Protein AF-A0A314ZVS0-F1 (afdb_monomer_lite)

Secondary structure (DSSP, 8-state):
-EEEEEEEEE----EE--S-GGGG--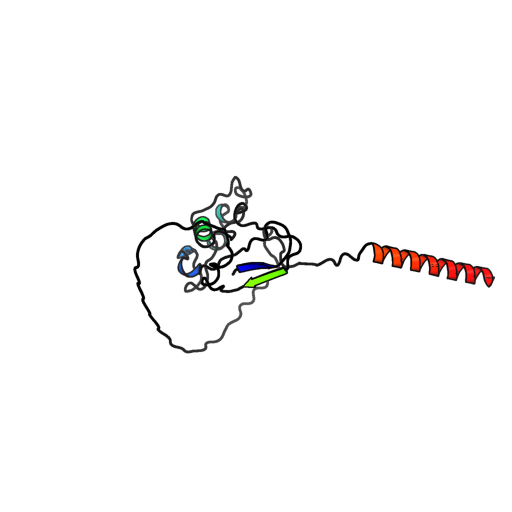GGGEETTTTEE--HHHHH--HHHHT-GGG-STTTSPPPHHHHHHHHH-TTS--STT--TTT---EEEEEEEEESS--TTSTTSS------------------------------------------TTS--TT---------HHHHHHHHHHHHHHHHHHHHHHHHT-

Organism: NCBI:txid2094558

Radius of gyration: 28.12 Å; chains: 1; bounding box: 66×48×87 Å

pLDDT: mean 72.19, std 26.71, range [24.94, 98.44]

Sequence (194 aa):
MMVEPSGGSGSCLSTGCATDLNQRCPAELRVGDGAACKSACEAFGSPEYCCNGAFSTPDTCKPSVYSEMFKAACPRSYSYAYDDASSTFTCTGADYTITFCPSTTSQKSASTSPTTSNGSGQTTTITNNGSGGGSGTTGELPAVVGNSNSPPPWFPNFFTGDSTKTLSSSALYTSLVASSATLFLFLSLSLLHS

InterPro domains:
  IPR001938 Thaumatin family [PF00314] (1-102)
  IPR001938 Thaumatin family [PS51367] (1-102)
  IPR001938 Thaumatin family [PTHR31048] (1-102)
  IPR001938 Thaumatin family [SM00205] (1-102)
  IPR037176 Osmotin/thaumatin-like superfamily [G3DSA:2.60.110.10] (1-102)
  IPR037176 Osmotin/thaumatin-like superfamily [SSF49870] (1-103)

Foldseek 3Di:
DKKAWDDFDDQRDIADALFDCLVVADPQQADDPSPDGHQPCVRPVDCLQQCDDQSVDPVRNDDDPQLVSVCVRGVQDGSGLPPDPRPDGDGGPTDMDDDDNDDPPPPPPDDPDDDDDDDDDDDDDDDDDDDDDDDDDDDDDDDDDDDDPDDPPSDDPPVPPPPPPPPPPVVVVVVVVVVVVVVVVVVVVVVVVD

Structure (mmCIF, N/CA/C/O backbone):
data_AF-A0A314ZVS0-F1
#
_entry.id   AF-A0A314ZVS0-F1
#
loop_
_atom_site.group_PDB
_atom_site.id
_atom_site.type_symbol
_atom_site.label_atom_id
_atom_site.label_alt_id
_atom_site.label_comp_id
_atom_site.label_asym_id
_atom_site.label_entity_id
_atom_site.label_seq_id
_atom_site.pdbx_PDB_ins_code
_atom_site.Cartn_x
_atom_site.Cartn_y
_atom_site.Cartn_z
_atom_site.occupancy
_atom_site.B_iso_or_equiv
_atom_site.auth_seq_id
_atom_site.auth_comp_id
_atom_site.auth_asym_id
_atom_site.auth_atom_id
_atom_site.pdbx_PDB_model_num
ATOM 1 N N . MET A 1 1 ? -8.060 -9.258 3.135 1.00 93.94 1 MET A N 1
ATOM 2 C CA . MET A 1 1 ? -8.235 -9.316 4.607 1.00 93.94 1 MET A CA 1
ATOM 3 C C . MET A 1 1 ? -8.823 -8.004 5.093 1.00 93.94 1 MET A C 1
ATOM 5 O O . MET A 1 1 ? -8.593 -7.000 4.433 1.00 93.94 1 MET A O 1
ATOM 9 N N . MET A 1 2 ? -9.509 -7.983 6.230 1.00 95.00 2 MET A N 1
ATOM 10 C CA . MET A 1 2 ? -9.948 -6.753 6.901 1.00 95.00 2 MET A CA 1
ATOM 11 C C . MET A 1 2 ? -9.484 -6.760 8.358 1.00 95.00 2 MET A C 1
ATOM 13 O O . MET A 1 2 ? -9.374 -7.825 8.959 1.00 95.00 2 MET A O 1
ATOM 17 N N . VAL A 1 3 ? -9.211 -5.579 8.898 1.00 94.94 3 VAL A N 1
ATOM 18 C CA . VAL A 1 3 ? -8.827 -5.337 10.289 1.00 94.94 3 VAL A CA 1
ATOM 19 C C . VAL A 1 3 ? -9.803 -4.321 10.864 1.00 94.94 3 VAL A C 1
ATOM 21 O O . VAL A 1 3 ? -9.913 -3.202 10.357 1.00 94.94 3 VAL A O 1
ATOM 24 N N . GLU A 1 4 ? -10.526 -4.717 11.901 1.00 95.00 4 GLU A N 1
ATOM 25 C CA . GLU A 1 4 ? -11.599 -3.928 12.502 1.00 95.00 4 GLU A CA 1
ATOM 26 C C . GLU A 1 4 ? -11.296 -3.693 13.986 1.00 95.00 4 GLU A C 1
ATOM 28 O O . GLU A 1 4 ? -11.173 -4.667 14.735 1.00 95.00 4 GLU A O 1
ATOM 33 N N . PRO A 1 5 ? -11.137 -2.433 14.426 1.00 95.62 5 PRO A N 1
ATOM 34 C CA . PRO A 1 5 ? -10.974 -2.127 15.840 1.00 95.62 5 PRO A CA 1
ATOM 35 C C . PRO A 1 5 ? -12.302 -2.272 16.599 1.00 95.62 5 PRO A C 1
ATOM 37 O O . PRO A 1 5 ? -13.376 -1.983 16.069 1.00 95.62 5 PRO A O 1
ATOM 40 N N . SER A 1 6 ? -12.216 -2.667 17.865 1.00 95.56 6 SER A N 1
ATOM 41 C CA . SER A 1 6 ? -13.314 -2.724 18.828 1.00 95.56 6 SER A CA 1
ATOM 42 C C . SER A 1 6 ? -12.931 -1.937 20.081 1.00 95.56 6 SER A C 1
ATOM 44 O O . SER A 1 6 ? -11.903 -2.199 20.705 1.00 95.56 6 SER A O 1
ATOM 46 N N . GLY A 1 7 ? -13.765 -0.966 20.457 1.00 93.69 7 GLY A N 1
ATOM 47 C CA . GLY A 1 7 ? -13.456 -0.020 21.531 1.00 93.69 7 GLY A CA 1
ATOM 48 C C . GLY A 1 7 ? -12.413 1.028 21.121 1.00 93.69 7 GLY A C 1
ATOM 49 O O . GLY A 1 7 ? -12.313 1.400 19.954 1.00 93.69 7 GLY A O 1
ATOM 50 N N . GLY A 1 8 ? -11.648 1.515 22.100 1.00 93.88 8 GLY A N 1
ATOM 51 C CA . GLY A 1 8 ? -10.611 2.532 21.917 1.00 93.88 8 GLY A CA 1
ATOM 52 C C . GLY A 1 8 ? -11.114 3.961 21.685 1.00 93.88 8 GLY A C 1
ATOM 53 O O . GLY A 1 8 ? -12.304 4.262 21.765 1.00 93.88 8 GLY A O 1
ATOM 54 N N . SER A 1 9 ? -10.169 4.870 21.442 1.00 92.12 9 SER A N 1
ATOM 55 C CA . SER A 1 9 ? -10.422 6.283 21.132 1.00 92.12 9 SER A CA 1
ATOM 56 C C . SER A 1 9 ? -9.561 6.774 19.962 1.00 92.12 9 SER A C 1
ATOM 58 O O . SER A 1 9 ? -8.481 6.241 19.702 1.00 92.12 9 SER A O 1
ATOM 60 N N . GLY A 1 10 ? -10.046 7.790 19.242 1.00 90.25 10 GLY A N 1
ATOM 61 C CA . GLY A 1 10 ? -9.444 8.289 18.001 1.00 90.25 10 GLY A CA 1
ATOM 62 C C . GLY A 1 10 ? -10.315 7.994 16.779 1.00 90.25 10 GLY A C 1
ATOM 63 O O . GLY A 1 10 ? -11.536 7.932 16.894 1.00 90.25 10 GLY A O 1
ATOM 64 N N . SER A 1 11 ? -9.695 7.841 15.604 1.00 88.31 11 SER A N 1
ATOM 65 C CA . SER A 1 11 ? -10.431 7.599 14.352 1.00 88.31 11 SER A CA 1
ATOM 66 C C . SER A 1 11 ? -11.012 6.186 14.271 1.00 88.31 11 SER A C 1
ATOM 68 O O . SER A 1 11 ? -12.111 6.020 13.749 1.00 88.31 11 SER A O 1
ATOM 70 N N . CYS A 1 12 ? -10.284 5.188 14.795 1.00 91.25 12 CYS A N 1
ATOM 71 C CA . CYS A 1 12 ? -10.713 3.789 14.926 1.00 91.25 12 CYS A CA 1
ATOM 72 C C . CYS A 1 12 ? -11.430 3.246 13.683 1.00 91.25 12 CYS A C 1
ATOM 74 O O . CYS A 1 12 ? -12.440 2.552 13.742 1.00 91.25 12 CYS A O 1
ATOM 76 N N . LEU A 1 13 ? -10.879 3.596 12.527 1.00 91.25 13 LEU A N 1
ATOM 77 C CA . LEU A 1 13 ? -11.383 3.219 11.224 1.00 91.25 13 LEU A CA 1
ATOM 78 C C . LEU A 1 13 ? -10.831 1.839 10.835 1.00 91.25 13 LEU A C 1
ATOM 80 O O . LEU A 1 13 ? -9.652 1.556 11.027 1.00 91.25 13 LEU A O 1
ATOM 84 N N . SER A 1 14 ? -11.679 0.985 10.255 1.00 91.81 14 SER A N 1
ATOM 85 C CA . SER A 1 14 ? -11.266 -0.330 9.747 1.00 91.81 14 SER A CA 1
ATOM 86 C C . SER A 1 14 ? -10.298 -0.216 8.563 1.00 91.81 14 SER A C 1
ATOM 88 O O . SER A 1 14 ? -10.377 0.724 7.779 1.00 91.81 14 SER A O 1
ATOM 90 N N . THR A 1 15 ? -9.404 -1.175 8.368 1.00 92.50 15 THR A N 1
ATOM 91 C CA . THR A 1 15 ? -8.459 -1.171 7.239 1.00 92.50 15 THR A CA 1
ATOM 92 C C . THR A 1 15 ? -8.446 -2.511 6.527 1.00 92.50 15 THR A C 1
ATOM 94 O O . THR A 1 15 ? -8.841 -3.528 7.094 1.00 92.50 15 THR A O 1
ATOM 97 N N . GLY A 1 16 ? -8.010 -2.518 5.273 1.00 92.81 16 GLY A N 1
ATOM 98 C CA . GLY A 1 16 ? -7.821 -3.736 4.498 1.00 92.81 16 GLY A CA 1
ATOM 99 C C . GLY A 1 16 ? -8.538 -3.736 3.155 1.00 92.81 16 GLY A C 1
ATOM 100 O O . GLY A 1 16 ? -8.901 -2.698 2.602 1.00 92.81 16 GLY A O 1
ATOM 101 N N . CYS A 1 17 ? -8.695 -4.940 2.618 1.00 93.38 17 CYS A N 1
ATOM 102 C CA . CYS A 1 17 ? -9.277 -5.204 1.320 1.00 93.38 17 CYS A CA 1
ATOM 103 C C . CYS A 1 17 ? -10.155 -6.459 1.329 1.00 93.38 17 CYS A C 1
ATOM 105 O O . CYS A 1 17 ? -9.696 -7.563 1.649 1.00 93.38 17 CYS A O 1
ATOM 107 N N . ALA A 1 18 ? -11.419 -6.279 0.949 1.00 93.75 18 ALA A N 1
ATOM 108 C CA . ALA A 1 18 ? -12.372 -7.363 0.715 1.00 93.75 18 ALA A CA 1
ATOM 109 C C . ALA A 1 18 ? -12.389 -7.835 -0.751 1.00 93.75 18 ALA A C 1
ATOM 111 O O . ALA A 1 18 ? -12.894 -8.915 -1.039 1.00 93.75 18 ALA A O 1
ATOM 112 N N . THR A 1 19 ? -11.845 -7.035 -1.671 1.00 93.94 19 THR A N 1
ATOM 113 C CA . THR A 1 19 ? -11.770 -7.359 -3.099 1.00 93.94 19 THR A CA 1
ATOM 114 C C . THR A 1 19 ? -10.777 -8.492 -3.344 1.00 93.94 19 THR A C 1
ATOM 116 O O . THR A 1 19 ? -9.660 -8.467 -2.827 1.00 93.94 19 THR A O 1
ATOM 119 N N . ASP A 1 20 ? -11.160 -9.456 -4.182 1.00 94.38 20 ASP A N 1
ATOM 120 C CA . ASP A 1 20 ? -10.230 -10.451 -4.712 1.00 94.38 20 ASP A CA 1
ATOM 121 C C . ASP A 1 20 ? -9.345 -9.810 -5.795 1.00 94.38 20 ASP A C 1
ATOM 123 O O . ASP A 1 20 ? -9.761 -9.604 -6.940 1.00 94.38 20 ASP A O 1
ATOM 127 N N . LEU A 1 21 ? -8.118 -9.456 -5.408 1.00 95.00 21 LEU A N 1
ATOM 128 C CA . LEU A 1 21 ? -7.129 -8.836 -6.291 1.00 95.00 21 LEU A CA 1
ATOM 129 C C . LEU A 1 21 ? -6.638 -9.783 -7.391 1.00 95.00 21 LEU A C 1
ATOM 131 O O . LEU A 1 21 ? -6.230 -9.315 -8.455 1.00 95.00 21 LEU A O 1
ATOM 135 N N . ASN A 1 22 ? -6.721 -11.098 -7.184 1.00 95.69 22 ASN A N 1
ATOM 136 C CA . ASN A 1 22 ? -6.233 -12.076 -8.151 1.00 95.69 22 ASN A CA 1
ATOM 137 C C . ASN A 1 22 ? -7.040 -12.044 -9.455 1.00 95.69 22 ASN A C 1
ATOM 139 O O . ASN A 1 22 ? -6.466 -12.163 -10.537 1.00 95.69 22 ASN A O 1
ATOM 143 N N . GLN A 1 23 ? -8.345 -11.764 -9.368 1.00 93.31 23 GLN A N 1
ATOM 144 C CA . GLN A 1 23 ? -9.244 -11.642 -10.526 1.00 93.31 23 GLN A CA 1
ATOM 145 C C . GLN A 1 23 ? -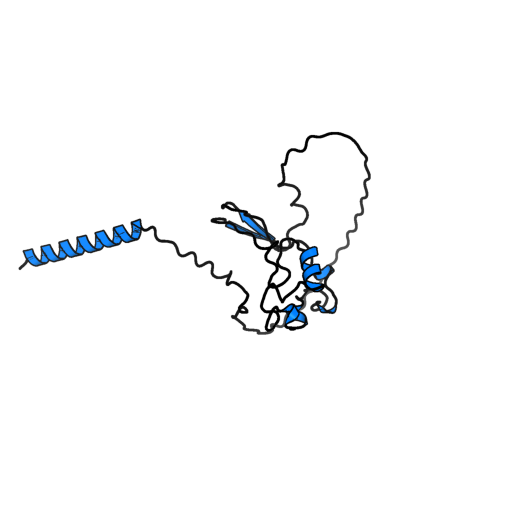8.923 -10.444 -11.426 1.00 93.31 23 GLN A C 1
ATOM 147 O O . GLN A 1 23 ? -9.321 -10.409 -12.588 1.00 93.31 23 GLN A O 1
ATOM 152 N N . ARG A 1 24 ? -8.238 -9.431 -10.886 1.00 89.88 24 ARG A N 1
ATOM 153 C CA . ARG A 1 24 ? -7.901 -8.189 -11.598 1.00 89.88 24 ARG A CA 1
ATOM 154 C C . ARG A 1 24 ? -6.405 -8.053 -11.857 1.00 89.88 24 ARG A C 1
ATOM 156 O O . ARG A 1 24 ? -5.985 -7.053 -12.426 1.00 89.88 24 ARG A O 1
ATOM 163 N N . CYS A 1 25 ? -5.613 -9.041 -11.448 1.00 96.88 25 CYS A N 1
ATOM 164 C CA . CYS A 1 25 ? -4.164 -8.974 -11.500 1.00 96.88 25 CYS A CA 1
ATOM 165 C C . CYS A 1 25 ? -3.652 -8.930 -12.952 1.00 96.88 25 CYS A C 1
ATOM 167 O O . CYS A 1 25 ? -3.959 -9.859 -13.713 1.00 96.88 25 CYS A O 1
ATOM 169 N N . PRO A 1 26 ? -2.858 -7.914 -13.344 1.00 97.06 26 PRO A N 1
ATOM 170 C CA . PRO A 1 26 ? -2.154 -7.887 -14.622 1.00 97.06 26 PRO A CA 1
ATOM 171 C C . PRO A 1 26 ? -1.272 -9.125 -14.796 1.00 97.06 26 PRO A C 1
ATOM 173 O O . PRO A 1 26 ? -0.814 -9.716 -13.816 1.00 97.06 26 PRO A O 1
ATOM 176 N N . ALA A 1 27 ? -1.040 -9.538 -16.041 1.00 97.25 27 ALA A N 1
ATOM 177 C CA . ALA A 1 27 ? -0.327 -10.784 -16.329 1.00 97.25 27 ALA A CA 1
ATOM 178 C C . ALA A 1 27 ? 1.113 -10.758 -15.789 1.00 97.25 27 ALA A C 1
ATOM 180 O O . ALA A 1 27 ? 1.590 -11.743 -15.236 1.00 97.25 27 ALA A O 1
ATOM 181 N N . GLU A 1 28 ? 1.762 -9.607 -15.889 1.00 97.31 28 GLU A N 1
ATOM 182 C CA . GLU A 1 28 ? 3.120 -9.317 -15.445 1.00 97.31 28 GLU A CA 1
ATOM 183 C C . GLU A 1 28 ? 3.294 -9.312 -13.916 1.00 97.31 28 GLU A C 1
ATOM 185 O O . GLU A 1 28 ? 4.414 -9.454 -13.430 1.00 97.31 28 GLU A O 1
ATOM 190 N N . LEU A 1 29 ? 2.202 -9.202 -13.151 1.00 98.25 29 LEU A N 1
ATOM 191 C CA . LEU A 1 29 ? 2.211 -9.274 -11.684 1.00 98.25 29 LEU A CA 1
ATOM 192 C C . LEU A 1 29 ? 1.705 -10.623 -11.151 1.00 98.25 29 LEU A C 1
ATOM 194 O O . LEU A 1 29 ? 1.739 -10.873 -9.943 1.00 98.25 29 LEU A O 1
ATOM 198 N N . ARG A 1 30 ? 1.207 -11.496 -12.028 1.00 97.94 30 ARG A N 1
ATOM 199 C CA . ARG A 1 30 ? 0.535 -12.734 -11.636 1.00 97.94 30 ARG A CA 1
ATOM 200 C C . ARG A 1 30 ? 1.527 -13.793 -11.161 1.00 97.94 30 ARG A C 1
ATOM 202 O O . ARG A 1 30 ? 2.609 -13.954 -11.722 1.00 97.94 30 ARG A O 1
ATOM 209 N N . VAL A 1 31 ? 1.127 -14.560 -10.150 1.00 96.94 31 VAL A N 1
ATOM 210 C CA . VAL A 1 31 ? 1.882 -15.721 -9.657 1.00 96.94 31 VAL A CA 1
ATOM 211 C C . VAL A 1 31 ? 1.096 -17.004 -9.900 1.00 96.94 31 VAL A C 1
ATOM 213 O O . VAL A 1 31 ? -0.079 -17.097 -9.535 1.00 96.94 31 VAL A O 1
ATOM 216 N N . GLY A 1 32 ? 1.765 -17.996 -10.496 1.00 92.69 32 GLY A N 1
ATOM 217 C CA . GLY A 1 32 ? 1.152 -19.267 -10.886 1.00 92.69 32 GLY A CA 1
ATOM 218 C C . GLY A 1 32 ? -0.066 -19.048 -11.785 1.00 92.69 32 GLY A C 1
ATOM 219 O O . GLY A 1 32 ? -0.093 -18.119 -12.592 1.00 92.69 32 GLY A O 1
ATOM 220 N N . ASP A 1 33 ? -1.114 -19.837 -11.570 1.00 90.25 33 ASP A N 1
ATOM 221 C CA . ASP A 1 33 ? -2.377 -19.745 -12.316 1.00 90.25 33 ASP A CA 1
ATOM 222 C C . ASP A 1 33 ? -3.302 -18.613 -11.821 1.00 90.25 33 ASP A C 1
ATOM 224 O O . ASP A 1 33 ? -4.522 -18.688 -11.940 1.00 90.25 33 ASP A O 1
ATOM 228 N N . GLY A 1 34 ? -2.739 -17.547 -11.237 1.00 91.44 34 GLY A N 1
ATOM 229 C CA . GLY A 1 34 ? -3.514 -16.466 -10.617 1.00 91.44 34 GLY A CA 1
ATOM 230 C C . GLY A 1 34 ? -3.842 -16.708 -9.150 1.00 91.44 34 GLY A C 1
ATOM 231 O O . GLY A 1 34 ? -4.835 -16.195 -8.650 1.00 91.44 34 GLY A O 1
ATOM 232 N N . ALA A 1 35 ? -3.007 -17.468 -8.442 1.00 92.88 35 ALA A N 1
ATOM 233 C CA . ALA A 1 35 ? -3.181 -17.705 -7.010 1.00 92.88 35 ALA A CA 1
ATOM 234 C C . ALA A 1 35 ? -2.792 -16.486 -6.152 1.00 92.88 35 ALA A C 1
ATOM 236 O O . ALA A 1 35 ? -3.264 -16.344 -5.024 1.00 92.88 35 ALA A O 1
ATOM 237 N N . ALA A 1 36 ? -1.935 -15.607 -6.680 1.00 95.75 36 ALA A N 1
ATOM 238 C CA . ALA A 1 36 ? -1.528 -14.368 -6.029 1.00 95.75 36 ALA A CA 1
ATOM 239 C C . ALA A 1 36 ? -1.215 -13.267 -7.055 1.00 95.75 36 ALA A C 1
ATOM 241 O O . ALA A 1 36 ? -0.914 -13.543 -8.223 1.00 95.75 36 ALA A O 1
ATOM 242 N N . CYS A 1 37 ? -1.233 -12.023 -6.579 1.00 97.81 37 CYS A N 1
ATOM 243 C CA . CYS A 1 37 ? -0.826 -10.843 -7.326 1.00 97.81 37 CYS A CA 1
ATOM 244 C C . CYS A 1 37 ? 0.316 -10.133 -6.599 1.00 97.81 37 CYS A C 1
ATOM 246 O O . CYS A 1 37 ? 0.143 -9.694 -5.461 1.00 97.81 37 CYS A O 1
ATOM 248 N N . LYS A 1 38 ? 1.478 -10.038 -7.246 1.00 98.44 38 LYS A N 1
ATOM 249 C CA . LYS A 1 38 ? 2.641 -9.317 -6.721 1.00 98.44 38 LYS A CA 1
ATOM 250 C C . LYS A 1 38 ? 2.411 -7.815 -6.749 1.00 98.44 38 LYS A C 1
ATOM 252 O O . LYS A 1 38 ? 1.711 -7.293 -7.615 1.00 98.44 38 LYS A O 1
ATOM 257 N N . SER A 1 39 ? 3.097 -7.108 -5.860 1.00 97.94 39 SER A N 1
ATOM 258 C CA . SER A 1 39 ? 3.313 -5.674 -6.051 1.00 97.94 39 SER A CA 1
ATOM 259 C C . SER A 1 39 ? 4.273 -5.422 -7.225 1.00 97.94 39 SER A C 1
ATOM 261 O O . SER A 1 39 ? 5.057 -6.292 -7.609 1.00 97.94 39 SER A O 1
ATOM 263 N N . ALA A 1 40 ? 4.270 -4.204 -7.774 1.00 98.19 40 ALA A N 1
ATOM 264 C CA . ALA A 1 40 ? 5.233 -3.824 -8.810 1.00 98.19 40 ALA A CA 1
ATOM 265 C C . ALA A 1 40 ? 6.689 -3.885 -8.309 1.00 98.19 40 ALA A C 1
ATOM 267 O O . ALA A 1 40 ? 7.580 -4.284 -9.054 1.00 98.19 40 ALA A O 1
ATOM 268 N N . CYS A 1 41 ? 6.933 -3.558 -7.034 1.00 98.38 41 CYS A N 1
ATOM 269 C CA . CYS A 1 41 ? 8.266 -3.684 -6.445 1.00 98.38 41 CYS A CA 1
ATOM 270 C C . CYS A 1 41 ? 8.744 -5.142 -6.454 1.00 98.38 41 CYS A C 1
ATOM 272 O O . CYS A 1 41 ? 9.858 -5.418 -6.887 1.00 98.38 41 CYS A O 1
ATOM 274 N N . GLU A 1 42 ? 7.895 -6.091 -6.054 1.00 98.12 42 GLU A N 1
ATOM 275 C CA . GLU A 1 42 ? 8.251 -7.517 -6.064 1.00 98.12 42 GLU A CA 1
ATOM 276 C C . GLU A 1 42 ? 8.397 -8.102 -7.473 1.00 98.12 42 GLU A C 1
ATOM 278 O O . GLU A 1 42 ? 9.142 -9.063 -7.669 1.00 98.12 42 GLU A O 1
ATOM 283 N N . ALA A 1 43 ? 7.659 -7.573 -8.450 1.00 98.25 43 ALA A N 1
ATOM 284 C CA . ALA A 1 43 ? 7.717 -8.054 -9.826 1.00 98.25 43 ALA A CA 1
ATOM 285 C C . ALA A 1 43 ? 8.943 -7.524 -10.583 1.00 98.25 43 ALA A C 1
ATOM 287 O O . ALA A 1 43 ? 9.578 -8.284 -11.313 1.00 98.25 43 ALA A O 1
ATOM 288 N N . PHE A 1 44 ? 9.279 -6.243 -10.410 1.00 97.81 44 PHE A N 1
ATOM 289 C CA . PHE A 1 44 ? 10.277 -5.563 -11.242 1.00 97.81 44 PHE A CA 1
ATOM 290 C C . PHE A 1 44 ? 11.551 -5.168 -10.492 1.00 97.81 44 PHE A C 1
ATOM 292 O O . PHE A 1 44 ? 12.592 -5.000 -11.121 1.00 97.81 44 PHE A O 1
ATOM 299 N N . GLY A 1 45 ? 11.487 -4.980 -9.171 1.00 97.69 45 GLY A N 1
ATOM 300 C CA . GLY A 1 45 ? 12.632 -4.590 -8.342 1.00 97.69 45 GLY A CA 1
ATOM 301 C C . GLY A 1 45 ? 13.205 -3.198 -8.633 1.00 97.69 45 GLY A C 1
ATOM 302 O O . GLY A 1 45 ? 14.280 -2.875 -8.131 1.00 97.69 45 GLY A O 1
ATOM 303 N N . SER A 1 46 ? 12.535 -2.380 -9.452 1.00 97.31 46 SER A N 1
ATOM 304 C CA . SER A 1 46 ? 13.066 -1.077 -9.846 1.00 97.31 46 SER A CA 1
ATOM 305 C C . SER A 1 46 ? 12.928 -0.042 -8.717 1.00 97.31 46 SER A C 1
ATOM 307 O O . SER A 1 46 ? 11.968 -0.105 -7.935 1.00 97.31 46 SER A O 1
ATOM 309 N N . PRO A 1 47 ? 13.861 0.924 -8.613 1.00 97.69 47 PRO A N 1
ATOM 310 C CA . PRO A 1 47 ? 13.832 1.950 -7.572 1.00 97.69 47 PRO A CA 1
ATOM 311 C C . PRO A 1 47 ? 12.524 2.742 -7.506 1.00 97.69 47 PRO A C 1
ATOM 313 O O . PRO A 1 47 ? 12.072 3.076 -6.413 1.00 97.69 47 PRO A O 1
ATOM 316 N N . GLU A 1 48 ? 11.894 2.988 -8.656 1.00 96.94 48 GLU A N 1
ATOM 317 C CA . GLU A 1 48 ? 10.634 3.726 -8.794 1.00 96.94 48 GLU A CA 1
ATOM 318 C C . GLU A 1 48 ? 9.465 2.996 -8.128 1.00 96.94 48 GLU A C 1
ATOM 320 O O . GLU A 1 48 ? 8.609 3.629 -7.520 1.00 96.94 48 GLU A O 1
ATOM 325 N N . TYR A 1 49 ? 9.418 1.664 -8.231 1.00 98.06 49 TYR A N 1
ATOM 326 C CA . TYR A 1 49 ? 8.347 0.867 -7.628 1.00 98.06 49 TYR A CA 1
ATOM 327 C C . TYR A 1 49 ? 8.620 0.528 -6.165 1.00 98.06 49 TYR A C 1
ATOM 329 O O . TYR A 1 49 ? 7.684 0.358 -5.385 1.00 98.06 49 TYR A O 1
ATOM 337 N N . CYS A 1 50 ? 9.894 0.408 -5.798 1.00 97.88 50 CYS A N 1
ATOM 338 C CA . CYS A 1 50 ? 10.319 0.058 -4.447 1.00 97.88 50 CYS A CA 1
ATOM 339 C C . CYS A 1 50 ? 10.588 1.269 -3.549 1.00 97.88 50 CYS A C 1
ATOM 341 O O . CYS A 1 50 ? 10.915 1.083 -2.379 1.00 97.88 50 CYS A O 1
ATOM 343 N N . CYS A 1 51 ? 10.477 2.485 -4.087 1.00 97.56 51 CYS A N 1
ATOM 344 C CA . CYS A 1 51 ? 10.750 3.734 -3.389 1.00 97.56 51 CYS A CA 1
ATOM 345 C C . CYS A 1 51 ? 12.114 3.750 -2.679 1.00 97.56 51 CYS A C 1
ATOM 347 O O . CYS A 1 51 ? 12.216 3.948 -1.466 1.00 97.56 51 CYS A O 1
ATOM 349 N N . ASN A 1 52 ? 13.187 3.508 -3.433 1.00 96.81 52 ASN A N 1
ATOM 350 C CA . ASN A 1 52 ? 14.551 3.522 -2.906 1.00 96.81 52 ASN A CA 1
ATOM 351 C C . ASN A 1 52 ? 15.501 4.354 -3.784 1.00 96.81 52 ASN A C 1
ATOM 353 O O . ASN A 1 52 ? 15.133 4.825 -4.861 1.00 96.81 52 ASN A O 1
ATOM 357 N N . GLY A 1 53 ? 16.729 4.582 -3.305 1.00 97.06 53 GLY A N 1
ATOM 358 C CA . GLY A 1 53 ? 17.721 5.382 -4.027 1.00 97.06 53 GLY A CA 1
ATOM 359 C C . GLY A 1 53 ? 17.209 6.797 -4.312 1.00 97.06 53 GLY A C 1
ATOM 360 O O . GLY A 1 53 ? 16.840 7.521 -3.394 1.00 97.06 53 GLY A O 1
ATOM 361 N N . ALA A 1 54 ? 17.147 7.182 -5.589 1.00 97.38 54 ALA A N 1
ATOM 362 C CA . ALA A 1 54 ? 16.598 8.476 -6.010 1.00 97.38 54 ALA A CA 1
ATOM 363 C C . ALA A 1 54 ? 15.097 8.650 -5.685 1.00 97.38 54 ALA A C 1
ATOM 365 O O . ALA A 1 54 ? 14.609 9.777 -5.609 1.00 97.38 54 ALA A O 1
ATOM 366 N N . PHE A 1 55 ? 14.380 7.552 -5.442 1.00 97.69 55 PHE A N 1
ATOM 367 C CA . PHE A 1 55 ? 12.950 7.505 -5.132 1.00 97.69 55 PHE A CA 1
ATOM 368 C C . PHE A 1 55 ? 12.697 7.259 -3.635 1.00 97.69 55 PHE A C 1
ATOM 370 O O . PHE A 1 55 ? 11.658 6.743 -3.254 1.00 97.69 55 PHE A O 1
ATOM 377 N N . SER A 1 56 ? 13.645 7.576 -2.750 1.00 96.50 56 SER A N 1
ATOM 378 C CA . SER A 1 56 ? 13.518 7.295 -1.311 1.00 96.50 56 SER A CA 1
ATOM 379 C C . SER A 1 56 ? 12.728 8.347 -0.520 1.00 96.50 56 SER A C 1
ATOM 381 O O . SER A 1 56 ? 12.904 8.452 0.696 1.00 96.50 56 SER A O 1
ATOM 383 N N . THR A 1 57 ? 11.939 9.196 -1.180 1.00 95.00 57 THR A N 1
ATOM 384 C CA . THR A 1 57 ? 11.075 10.176 -0.511 1.00 95.00 57 THR A CA 1
ATOM 385 C C . THR A 1 57 ? 9.680 10.179 -1.142 1.00 95.00 57 THR A C 1
ATOM 387 O O . THR A 1 57 ? 9.544 9.827 -2.317 1.00 95.00 57 THR A O 1
ATOM 390 N N . PRO A 1 58 ? 8.635 10.612 -0.412 1.00 93.25 58 PRO A N 1
ATOM 391 C CA . PRO A 1 58 ? 7.286 10.756 -0.975 1.00 93.25 58 PRO A CA 1
ATOM 392 C C . PRO A 1 58 ? 7.223 11.725 -2.168 1.00 93.25 58 PRO A C 1
ATOM 394 O O . PRO A 1 58 ? 6.398 11.586 -3.074 1.00 93.25 58 PRO A O 1
ATOM 397 N N . ASP A 1 59 ? 8.118 12.717 -2.194 1.00 95.00 59 ASP A N 1
ATOM 398 C CA . ASP A 1 59 ? 8.187 13.683 -3.284 1.00 95.00 59 ASP A CA 1
ATOM 399 C C . ASP A 1 59 ? 8.747 13.073 -4.566 1.00 95.00 59 ASP A C 1
ATOM 401 O O . ASP A 1 59 ? 8.300 13.452 -5.651 1.00 95.00 59 ASP A O 1
ATOM 405 N N . THR A 1 60 ? 9.674 12.120 -4.462 1.00 96.50 60 THR A N 1
ATOM 406 C CA . THR A 1 60 ? 10.308 11.503 -5.629 1.00 96.50 60 THR A CA 1
ATOM 407 C C . THR A 1 60 ? 9.652 10.189 -6.040 1.00 96.50 60 THR A C 1
ATOM 409 O O . THR A 1 60 ? 9.542 9.939 -7.237 1.00 96.50 60 THR A O 1
ATOM 412 N N . CYS A 1 61 ? 9.138 9.382 -5.108 1.00 96.88 61 CYS A N 1
ATOM 413 C CA . CYS A 1 61 ? 8.412 8.151 -5.426 1.00 96.88 61 CYS A CA 1
ATOM 414 C C . CYS A 1 61 ? 6.920 8.415 -5.635 1.00 96.88 61 CYS A C 1
ATOM 416 O O . CYS A 1 61 ? 6.146 8.554 -4.682 1.00 96.88 61 CYS A O 1
ATOM 418 N N . LYS A 1 62 ? 6.509 8.493 -6.899 1.00 95.69 62 LYS A N 1
ATOM 419 C CA . LYS A 1 62 ? 5.114 8.738 -7.267 1.00 95.69 62 LYS A CA 1
ATOM 420 C C . LYS A 1 62 ? 4.324 7.435 -7.419 1.00 95.69 62 LYS A C 1
ATOM 422 O O . LYS A 1 62 ? 4.915 6.404 -7.739 1.00 95.69 62 LYS A O 1
ATOM 427 N N . PRO A 1 63 ? 2.990 7.480 -7.240 1.00 96.06 63 PRO A N 1
ATOM 428 C CA . PRO A 1 63 ? 2.127 6.372 -7.617 1.00 96.06 63 PRO A CA 1
ATOM 429 C C . PRO A 1 63 ? 2.376 5.947 -9.069 1.00 96.06 63 PRO A C 1
ATOM 431 O O . PRO A 1 63 ? 2.558 6.774 -9.961 1.00 96.06 63 PRO A O 1
ATOM 434 N N . SER A 1 64 ? 2.380 4.639 -9.290 1.00 97.19 64 SER A N 1
ATOM 435 C CA . SER A 1 64 ? 2.409 4.019 -10.610 1.00 97.19 64 SER A CA 1
ATOM 436 C C . SER A 1 64 ? 1.026 3.507 -11.001 1.00 97.19 64 SER A C 1
ATOM 438 O O . SER A 1 64 ? 0.160 3.312 -10.147 1.00 97.19 64 SER A O 1
ATOM 440 N N . VAL A 1 65 ? 0.859 3.151 -12.276 1.00 97.75 65 VAL A N 1
ATOM 441 C CA . VAL A 1 65 ? -0.358 2.486 -12.774 1.00 97.75 65 VAL A CA 1
ATOM 442 C C . VAL A 1 65 ? -0.707 1.217 -11.982 1.00 97.75 65 VAL A C 1
ATOM 444 O O . VAL A 1 65 ? -1.879 0.901 -11.788 1.00 97.75 65 VAL A O 1
ATOM 447 N N . TYR A 1 66 ? 0.301 0.503 -11.468 1.00 98.00 66 TYR A N 1
ATOM 448 C CA . TYR A 1 66 ? 0.098 -0.705 -10.671 1.00 98.00 66 TYR A CA 1
ATOM 449 C C . TYR A 1 66 ? -0.397 -0.388 -9.260 1.00 98.00 66 TYR A C 1
ATOM 451 O O . TYR A 1 66 ? -1.362 -0.995 -8.800 1.00 98.00 66 TYR A O 1
ATOM 459 N N . SER A 1 67 ? 0.221 0.576 -8.569 1.00 96.69 67 SER A N 1
ATOM 460 C CA . SER A 1 67 ? -0.240 0.980 -7.234 1.00 96.69 67 SER A CA 1
ATOM 461 C C . SER A 1 67 ? -1.629 1.618 -7.291 1.00 96.69 67 SER A C 1
ATOM 463 O O . SER A 1 67 ? -2.466 1.347 -6.436 1.00 96.69 67 SER A O 1
ATOM 465 N N . GLU A 1 68 ? -1.927 2.395 -8.333 1.00 96.25 68 GLU A N 1
ATOM 466 C CA . GLU A 1 68 ? -3.262 2.970 -8.534 1.00 96.25 68 GLU A CA 1
ATOM 467 C C . GLU A 1 68 ? -4.336 1.891 -8.722 1.00 96.25 68 GLU A C 1
ATOM 469 O O . GLU A 1 68 ? -5.432 2.021 -8.176 1.00 96.25 68 GLU A O 1
ATOM 474 N N . MET A 1 69 ? -4.020 0.789 -9.411 1.00 96.56 69 MET A N 1
ATOM 475 C CA . MET A 1 69 ? -4.919 -0.364 -9.517 1.00 96.56 69 MET A CA 1
ATOM 476 C C . MET A 1 69 ? -5.235 -0.955 -8.138 1.00 96.56 69 MET A C 1
ATOM 478 O O . MET A 1 69 ? -6.411 -1.128 -7.794 1.00 96.56 69 MET A O 1
ATOM 482 N N . PHE A 1 70 ? -4.205 -1.220 -7.326 1.00 96.12 70 PHE A N 1
ATOM 483 C CA . PHE A 1 70 ? -4.393 -1.756 -5.976 1.00 96.12 70 PHE A CA 1
ATOM 484 C C . PHE A 1 70 ? -5.185 -0.791 -5.093 1.00 96.12 70 PHE A C 1
ATOM 486 O O . PHE A 1 70 ? -6.103 -1.218 -4.390 1.00 96.12 70 PHE A O 1
ATOM 493 N N . LYS A 1 71 ? -4.904 0.514 -5.177 1.00 94.62 71 LYS A N 1
ATOM 494 C CA . LYS A 1 71 ? -5.654 1.543 -4.450 1.00 94.62 71 LYS A CA 1
ATOM 495 C C . LYS A 1 71 ? -7.122 1.580 -4.866 1.00 94.62 71 LYS A C 1
ATOM 497 O O . LYS A 1 71 ? -7.996 1.632 -4.005 1.00 94.62 71 LYS A O 1
ATOM 502 N N . ALA A 1 72 ? -7.406 1.532 -6.164 1.00 94.12 72 ALA A N 1
ATOM 503 C CA . ALA A 1 72 ? -8.773 1.555 -6.674 1.00 94.12 72 ALA A CA 1
ATOM 504 C C . ALA A 1 72 ? -9.576 0.330 -6.206 1.00 94.12 72 ALA A C 1
ATOM 506 O O . ALA A 1 72 ? -10.750 0.449 -5.858 1.00 94.12 72 ALA A O 1
ATOM 507 N N . ALA A 1 73 ? -8.941 -0.844 -6.159 1.00 94.19 73 ALA A N 1
ATOM 508 C CA . ALA A 1 73 ? -9.562 -2.067 -5.660 1.00 94.19 73 ALA A CA 1
ATOM 509 C C . ALA A 1 73 ? -9.715 -2.089 -4.128 1.00 94.19 73 ALA A C 1
ATOM 511 O O . ALA A 1 73 ? -10.663 -2.691 -3.613 1.00 94.19 73 ALA A O 1
ATOM 512 N N . CYS A 1 74 ? -8.794 -1.441 -3.411 1.00 93.69 74 CYS A N 1
ATOM 513 C CA . CYS A 1 74 ? -8.695 -1.449 -1.956 1.00 93.69 74 CYS A CA 1
ATOM 514 C C . CYS A 1 74 ? -8.432 -0.027 -1.399 1.00 93.69 74 CYS A C 1
ATOM 516 O O . CYS A 1 74 ? -7.334 0.244 -0.909 1.00 93.69 74 CYS A O 1
ATOM 518 N N . PRO A 1 75 ? -9.419 0.893 -1.395 1.00 92.38 75 PRO A N 1
ATOM 519 C CA . PRO A 1 75 ? -9.183 2.306 -1.057 1.00 92.38 75 PRO A CA 1
ATOM 520 C C . PRO A 1 75 ? -8.653 2.555 0.361 1.00 92.38 75 PRO A C 1
ATOM 522 O O . PRO A 1 75 ? -8.024 3.574 0.625 1.00 92.38 75 PRO A O 1
ATOM 525 N N . ARG A 1 76 ? -8.912 1.612 1.273 1.00 90.88 76 ARG A N 1
ATOM 526 C CA . ARG A 1 76 ? -8.521 1.657 2.689 1.00 90.88 76 ARG A CA 1
ATOM 527 C C . ARG A 1 76 ? -7.258 0.843 2.978 1.00 90.88 76 ARG A C 1
ATOM 529 O O . ARG A 1 76 ? -7.034 0.477 4.125 1.00 90.88 76 ARG A O 1
ATOM 536 N N . SER A 1 77 ? -6.478 0.494 1.960 1.00 92.38 77 SER A N 1
ATOM 537 C CA . SER A 1 77 ? -5.248 -0.284 2.094 1.00 92.38 77 SER A CA 1
ATOM 538 C C . SER A 1 77 ? -4.092 0.421 1.392 1.00 92.38 77 SER A C 1
ATOM 540 O O . SER A 1 77 ? -4.294 1.075 0.365 1.00 92.38 77 SER A O 1
ATOM 542 N N . TYR A 1 78 ? -2.890 0.279 1.954 1.00 93.38 78 TYR A N 1
ATOM 543 C CA . TYR A 1 78 ? -1.665 0.745 1.317 1.00 93.38 78 TYR A CA 1
ATOM 544 C C . TYR A 1 78 ? -1.453 0.006 -0.004 1.00 93.38 78 TYR A C 1
ATOM 546 O O . TYR A 1 78 ? -1.551 -1.219 -0.072 1.00 93.38 78 TYR A O 1
ATOM 554 N N . SER A 1 79 ? -1.135 0.765 -1.043 1.00 95.12 79 SER A N 1
ATOM 555 C CA . SER A 1 79 ? -0.895 0.269 -2.399 1.00 95.12 79 SER A CA 1
ATOM 556 C C . SER A 1 79 ? 0.562 0.405 -2.853 1.00 95.12 79 SER A C 1
ATOM 558 O O . SER A 1 79 ? 0.978 -0.277 -3.789 1.00 95.12 79 SER A O 1
ATOM 560 N N . TYR A 1 80 ? 1.339 1.268 -2.190 1.00 95.25 80 TYR A N 1
ATOM 561 C CA . TYR A 1 80 ? 2.788 1.422 -2.341 1.00 95.25 80 TYR A CA 1
ATOM 562 C C . TYR A 1 80 ? 3.391 2.039 -1.065 1.00 95.25 80 TYR A C 1
ATOM 564 O O . TYR A 1 80 ? 2.664 2.344 -0.118 1.00 95.25 80 TYR A O 1
ATOM 572 N N . ALA A 1 81 ? 4.717 2.209 -1.022 1.00 94.88 81 ALA A N 1
ATOM 573 C CA . ALA A 1 81 ? 5.442 2.537 0.209 1.00 94.88 81 ALA A CA 1
ATOM 574 C C . ALA A 1 81 ? 5.072 3.890 0.853 1.00 94.88 81 ALA A C 1
ATOM 576 O O . ALA A 1 81 ? 5.142 4.003 2.073 1.00 94.88 81 ALA A O 1
ATOM 577 N N . TYR A 1 82 ? 4.660 4.895 0.071 1.00 93.56 82 TYR A N 1
ATOM 578 C CA . TYR A 1 82 ? 4.307 6.233 0.582 1.00 93.56 82 TYR A CA 1
ATOM 579 C C . TYR A 1 82 ? 2.825 6.577 0.405 1.00 93.56 82 TYR A C 1
ATOM 581 O O . TYR A 1 82 ? 2.460 7.716 0.146 1.00 93.56 82 TYR A O 1
ATOM 589 N N . ASP A 1 83 ? 1.955 5.579 0.524 1.00 90.38 83 ASP A N 1
ATOM 590 C CA . ASP A 1 83 ? 0.505 5.745 0.426 1.00 90.38 83 ASP A CA 1
ATOM 591 C C . ASP A 1 83 ? -0.127 6.093 1.786 1.00 90.38 83 ASP A C 1
ATOM 593 O O . ASP A 1 83 ? -0.838 5.299 2.398 1.00 90.38 83 ASP A O 1
ATOM 597 N N . ASP A 1 84 ? 0.188 7.261 2.325 1.00 71.81 84 ASP A N 1
ATOM 598 C CA . ASP A 1 84 ? -0.003 7.593 3.740 1.00 71.81 84 ASP A CA 1
ATOM 599 C C . ASP A 1 84 ? -1.306 8.348 4.066 1.00 71.81 84 ASP A C 1
ATOM 601 O O . ASP A 1 84 ? -1.837 8.191 5.172 1.00 71.81 84 ASP A O 1
ATOM 605 N N . ALA A 1 85 ? -1.899 9.080 3.118 1.00 60.81 85 ALA A N 1
ATOM 606 C CA . ALA A 1 85 ? -3.054 9.947 3.402 1.00 60.81 85 ALA A CA 1
ATOM 607 C C . ALA A 1 85 ? -4.426 9.235 3.485 1.00 60.81 85 ALA A C 1
ATOM 609 O O . ALA A 1 85 ? -5.360 9.779 4.072 1.00 60.81 85 ALA A O 1
ATOM 610 N N . SER A 1 86 ? -4.579 8.031 2.919 1.00 60.69 86 SER A N 1
ATOM 611 C CA . SER A 1 86 ? -5.874 7.311 2.866 1.00 60.69 86 SER A CA 1
ATOM 612 C C . SER A 1 86 ? -5.869 5.925 3.522 1.00 60.69 86 SER A C 1
ATOM 614 O O . SER A 1 86 ? -6.889 5.236 3.528 1.00 60.69 86 SER A O 1
ATOM 616 N N . SER A 1 87 ? -4.721 5.474 4.034 1.00 61.41 87 SER A N 1
ATOM 617 C CA . SER A 1 87 ? -4.521 4.085 4.488 1.00 61.41 87 SER A CA 1
ATOM 618 C C . SER A 1 87 ? -3.927 3.947 5.884 1.00 61.41 87 SER A C 1
ATOM 620 O O . SER A 1 87 ? -3.850 2.833 6.402 1.00 61.41 87 SER A O 1
ATOM 622 N N . THR A 1 88 ? -3.601 5.071 6.523 1.00 71.75 88 THR A N 1
ATOM 623 C CA . THR A 1 88 ? -3.191 5.118 7.926 1.00 71.75 88 THR A CA 1
ATOM 624 C C . THR A 1 88 ? -4.406 5.406 8.805 1.00 71.75 88 THR A C 1
ATOM 626 O O . THR A 1 88 ? -4.977 6.493 8.740 1.00 71.75 88 THR A O 1
ATOM 629 N N . PHE A 1 89 ? -4.792 4.458 9.658 1.00 80.62 89 PHE A N 1
ATOM 630 C CA . PHE A 1 89 ? -5.881 4.639 10.620 1.00 80.62 89 PHE A CA 1
ATOM 631 C C . PHE A 1 89 ? -5.358 4.413 12.033 1.00 80.62 89 PHE A C 1
ATOM 633 O O . PHE A 1 89 ? -4.773 3.373 12.326 1.00 80.62 89 PHE A O 1
ATOM 640 N N . THR A 1 90 ? -5.549 5.397 12.908 1.00 87.75 90 THR A N 1
ATOM 641 C CA . THR A 1 90 ? -5.041 5.358 14.283 1.00 87.75 90 THR A CA 1
ATOM 642 C C . THR A 1 90 ? -6.176 5.136 15.277 1.00 87.75 90 THR A C 1
ATOM 644 O O . THR A 1 90 ? -7.262 5.722 15.162 1.00 87.75 90 THR A O 1
ATOM 647 N N . CYS A 1 91 ? -5.919 4.279 16.262 1.00 93.06 91 CYS A N 1
ATOM 648 C CA . CYS A 1 91 ? -6.834 3.984 17.355 1.00 93.06 91 CYS A CA 1
ATOM 649 C C . CYS A 1 91 ? -6.040 3.657 18.624 1.00 93.06 91 CYS A C 1
ATOM 651 O O . CYS A 1 91 ? -5.085 2.879 18.586 1.00 93.06 91 CYS A O 1
ATOM 653 N N . THR A 1 92 ? -6.432 4.256 19.744 1.00 95.75 92 THR A N 1
ATOM 654 C CA . THR A 1 92 ? -5.758 4.113 21.038 1.00 95.75 92 THR A CA 1
ATOM 655 C C . THR A 1 92 ? -6.594 3.241 21.962 1.00 95.75 92 THR A C 1
ATOM 657 O O . THR A 1 92 ? -7.745 3.575 22.234 1.00 95.75 92 THR A O 1
ATOM 660 N N . GLY A 1 93 ? -6.010 2.163 22.493 1.00 95.31 93 GLY A N 1
ATOM 661 C CA . GLY A 1 93 ? -6.664 1.304 23.488 1.00 95.31 93 GLY A CA 1
ATOM 662 C C . GLY A 1 93 ? -7.831 0.472 22.943 1.00 95.31 93 GLY A C 1
ATOM 663 O O . GLY A 1 93 ? -8.831 0.322 23.638 1.00 95.31 93 GLY A O 1
ATOM 664 N N . ALA A 1 94 ? -7.724 -0.014 21.703 1.00 96.19 94 ALA A N 1
ATOM 665 C CA . ALA A 1 94 ? -8.699 -0.914 21.088 1.00 96.19 94 ALA A CA 1
ATOM 666 C C . ALA A 1 94 ? -8.188 -2.356 21.020 1.00 96.19 94 ALA A C 1
ATOM 668 O O . ALA A 1 94 ? -6.983 -2.591 20.908 1.00 96.19 94 ALA A O 1
ATOM 669 N N . ASP A 1 95 ? -9.134 -3.291 20.999 1.00 97.56 95 ASP A N 1
ATOM 670 C CA . ASP A 1 95 ? -8.918 -4.651 20.512 1.00 97.56 95 ASP A CA 1
ATOM 671 C C . ASP A 1 95 ? -9.119 -4.687 18.991 1.00 97.56 95 ASP A C 1
ATOM 673 O O . ASP A 1 95 ? -9.774 -3.810 18.429 1.00 97.56 95 ASP A O 1
ATOM 677 N N . TYR A 1 96 ? -8.590 -5.700 18.303 1.00 96.12 96 TYR A N 1
ATOM 678 C CA . TYR A 1 96 ? -8.691 -5.804 16.844 1.00 96.12 96 TYR A CA 1
ATOM 679 C C . TYR A 1 96 ? -9.171 -7.185 16.407 1.00 96.12 96 TYR A C 1
ATOM 681 O O . TYR A 1 96 ? -8.670 -8.206 16.875 1.00 96.12 96 TYR A O 1
ATOM 689 N N . THR A 1 97 ? -10.103 -7.211 15.454 1.00 97.12 97 THR A N 1
ATOM 690 C CA . THR A 1 97 ? -10.516 -8.427 14.744 1.00 97.12 97 THR A CA 1
ATOM 691 C C . THR A 1 97 ? -9.889 -8.443 13.358 1.00 97.12 97 THR A C 1
ATOM 693 O O . THR A 1 97 ? -10.020 -7.478 12.605 1.00 97.12 97 THR A O 1
ATOM 696 N N . ILE A 1 98 ? -9.214 -9.542 13.013 1.00 96.75 98 ILE A N 1
ATOM 697 C CA . ILE A 1 98 ? -8.624 -9.757 11.688 1.00 96.75 98 ILE A CA 1
ATOM 698 C C . ILE A 1 98 ? -9.435 -10.825 10.962 1.00 96.75 98 ILE A C 1
ATOM 700 O O . ILE A 1 98 ? -9.482 -11.979 11.388 1.00 96.75 98 ILE A O 1
ATOM 704 N N . THR A 1 99 ? -10.032 -10.443 9.838 1.00 96.25 99 THR A N 1
ATOM 705 C CA . THR A 1 99 ? -10.891 -11.318 9.038 1.00 96.25 99 THR A CA 1
ATOM 706 C C . THR A 1 99 ? -10.248 -11.608 7.686 1.00 96.25 99 THR A C 1
ATOM 708 O O . THR A 1 99 ? -10.031 -10.713 6.859 1.00 96.25 99 THR A O 1
ATOM 711 N N . PHE A 1 100 ? -9.973 -12.884 7.428 1.00 95.81 100 PHE A N 1
ATOM 712 C CA . PHE A 1 100 ? -9.586 -13.376 6.107 1.00 95.81 100 PHE A CA 1
ATOM 713 C C . PHE A 1 100 ? -10.836 -13.668 5.279 1.00 95.81 100 PHE A C 1
ATOM 715 O O . PHE A 1 100 ? -11.827 -14.159 5.807 1.00 95.81 100 PHE A O 1
ATOM 722 N N . CYS A 1 101 ? -10.789 -13.334 3.987 1.00 93.69 101 CYS A N 1
ATOM 723 C CA . CYS A 1 101 ? -11.925 -13.457 3.067 1.00 93.69 101 CYS A CA 1
ATOM 724 C C . CYS A 1 101 ? -13.248 -12.883 3.633 1.00 93.69 101 CYS A C 1
ATOM 726 O O . CYS A 1 101 ? -14.250 -13.598 3.707 1.00 93.69 101 CYS A O 1
ATOM 728 N N . PRO A 1 102 ? -13.272 -11.603 4.059 1.00 91.62 102 PRO A N 1
ATOM 729 C CA . PRO A 1 102 ? -14.471 -11.002 4.628 1.00 91.62 102 PRO A CA 1
ATOM 730 C C . PRO A 1 102 ? -15.572 -10.926 3.571 1.00 91.62 102 PRO A C 1
ATOM 732 O O . PRO A 1 102 ? -15.337 -10.521 2.433 1.00 91.62 102 PRO A O 1
ATOM 735 N N . SER A 1 103 ? -16.786 -11.314 3.951 1.00 81.94 103 SER A N 1
ATOM 736 C CA . SER A 1 103 ? -17.936 -11.276 3.051 1.00 81.94 103 SER A CA 1
ATOM 737 C C . SER A 1 103 ? -18.311 -9.828 2.720 1.00 81.94 103 SER A C 1
ATOM 739 O O . SER A 1 103 ? -18.472 -8.994 3.609 1.00 81.94 103 SER A O 1
ATOM 741 N N . THR A 1 104 ? -18.504 -9.521 1.4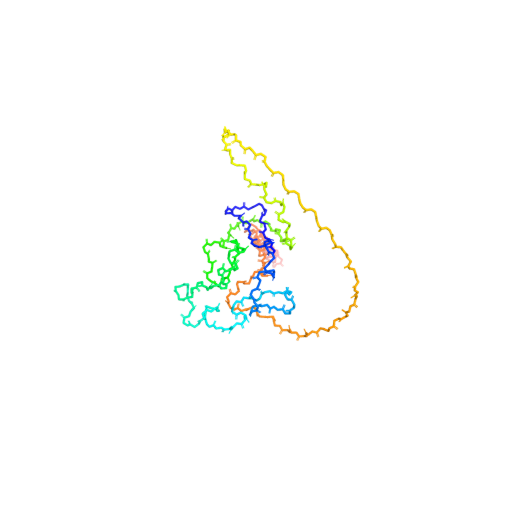38 1.00 64.50 104 THR A N 1
ATOM 742 C CA . THR A 1 104 ? -18.901 -8.183 0.957 1.00 64.50 104 THR A CA 1
ATOM 743 C C . THR A 1 104 ? -20.351 -7.814 1.303 1.00 64.50 104 THR A C 1
ATOM 745 O O . THR A 1 104 ? -20.785 -6.692 1.050 1.00 64.50 104 THR A O 1
ATOM 748 N N . THR A 1 105 ? -21.107 -8.729 1.915 1.00 51.06 105 THR A N 1
ATOM 749 C CA . THR A 1 105 ? -22.539 -8.605 2.216 1.00 51.06 105 THR A CA 1
ATOM 750 C C . THR A 1 105 ? -22.880 -7.853 3.509 1.00 51.06 105 THR A C 1
ATOM 752 O O . THR A 1 105 ? -24.057 -7.572 3.724 1.00 51.06 105 THR A O 1
ATOM 755 N N . SER A 1 106 ? -21.904 -7.465 4.345 1.00 47.03 106 SER A N 1
ATOM 756 C CA . SER A 1 106 ? -22.195 -6.957 5.705 1.00 47.03 106 SER A CA 1
ATOM 757 C C . SER A 1 106 ? -21.898 -5.475 5.981 1.00 47.03 106 SER A C 1
ATOM 759 O O . SER A 1 106 ? -22.288 -4.981 7.034 1.00 47.03 106 SER A O 1
ATOM 761 N N . GLN A 1 107 ? -21.300 -4.702 5.065 1.00 51.91 107 GLN A N 1
ATOM 762 C CA . GLN A 1 107 ? -20.978 -3.285 5.350 1.00 51.91 107 GLN A CA 1
ATOM 763 C C . GLN A 1 107 ? -22.122 -2.280 5.095 1.00 51.91 107 GLN A C 1
ATOM 765 O O . GLN A 1 107 ? -21.905 -1.073 5.142 1.00 51.91 107 GLN A O 1
ATOM 770 N N . LYS A 1 108 ? -23.369 -2.732 4.883 1.00 44.56 108 LYS A N 1
ATOM 771 C CA . LYS A 1 108 ? -24.526 -1.818 4.764 1.00 44.56 108 LYS A CA 1
ATOM 772 C C . LYS A 1 108 ? -25.069 -1.311 6.116 1.00 44.56 108 LYS A C 1
ATOM 774 O O . LYS A 1 108 ? -25.926 -0.432 6.121 1.00 44.56 108 LYS A O 1
ATOM 779 N N . SER A 1 109 ? -24.574 -1.791 7.258 1.00 44.78 109 SER A N 1
ATOM 780 C CA . SER A 1 109 ? -25.189 -1.496 8.563 1.00 44.78 109 SER A CA 1
ATOM 781 C C . SER A 1 109 ? -24.215 -0.911 9.588 1.00 44.78 109 SER A C 1
ATOM 783 O O . SER A 1 109 ? -24.015 -1.490 10.644 1.00 44.78 109 SER A O 1
ATOM 785 N N . ALA A 1 110 ? -23.628 0.253 9.297 1.00 49.59 110 ALA A N 1
ATOM 786 C CA . ALA A 1 110 ? -23.094 1.168 10.317 1.00 49.59 110 ALA A CA 1
ATOM 787 C C . ALA A 1 110 ? -22.940 2.588 9.744 1.00 49.59 110 ALA A C 1
ATOM 789 O O . ALA A 1 110 ? -21.863 3.176 9.714 1.00 49.59 110 ALA A O 1
ATOM 790 N N . SER A 1 111 ? -24.028 3.148 9.220 1.00 46.25 111 SER A N 1
ATOM 791 C CA . SER A 1 111 ? -24.123 4.582 8.922 1.00 46.25 111 SER A CA 1
ATOM 792 C C . SER A 1 111 ? -25.568 5.020 9.119 1.00 46.25 111 SER A C 1
ATOM 794 O O . SER A 1 111 ? -26.301 5.281 8.170 1.00 46.25 111 SER A O 1
ATOM 796 N N . THR A 1 112 ? -26.012 5.055 10.375 1.00 39.53 112 THR A N 1
ATOM 797 C CA . THR A 1 112 ? -27.216 5.801 10.741 1.00 39.53 112 THR A CA 1
ATOM 798 C C . THR A 1 112 ? -26.844 7.280 10.730 1.00 39.53 112 THR A C 1
ATOM 800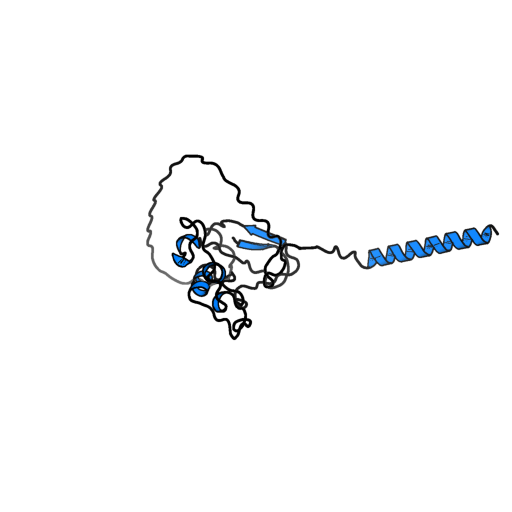 O O . THR A 1 112 ? -26.397 7.831 11.731 1.00 39.53 112 THR A O 1
ATOM 803 N N . SER A 1 113 ? -26.990 7.929 9.580 1.00 39.25 113 SER A N 1
ATOM 804 C CA . SER A 1 113 ? -27.174 9.378 9.517 1.00 39.25 113 SER A CA 1
ATOM 805 C C . SER A 1 113 ? -28.628 9.637 9.122 1.00 39.25 113 SER A C 1
ATOM 807 O O . SER A 1 113 ? -29.128 8.979 8.208 1.00 39.25 113 SER A O 1
ATOM 809 N N . PRO A 1 114 ? -29.351 10.535 9.814 1.00 36.72 114 PRO A N 1
ATOM 810 C CA . PRO A 1 114 ? -30.736 10.815 9.485 1.00 36.72 114 PRO A CA 1
ATOM 811 C C . PRO A 1 114 ? -30.760 11.627 8.189 1.00 36.72 114 PRO A C 1
ATOM 813 O O . PRO A 1 114 ? -30.362 12.789 8.166 1.00 36.72 114 PRO A O 1
ATOM 816 N N . THR A 1 115 ? -31.224 11.024 7.099 1.00 29.09 115 THR A N 1
ATOM 817 C CA . THR A 1 115 ? -31.648 11.774 5.916 1.00 29.09 115 THR A CA 1
ATOM 818 C C . THR A 1 115 ? -33.155 11.661 5.809 1.00 29.09 115 THR A C 1
ATOM 820 O O . THR A 1 115 ? -33.722 10.592 5.593 1.00 29.09 115 THR A O 1
ATOM 823 N N . THR A 1 116 ? -33.784 12.806 6.033 1.00 29.02 116 THR A N 1
ATOM 824 C CA . THR A 1 116 ? -35.174 13.124 5.754 1.00 29.02 116 THR A CA 1
ATOM 825 C C . THR A 1 116 ? -35.597 12.596 4.384 1.00 29.02 116 THR A C 1
ATOM 827 O O . THR A 1 116 ? -35.023 12.915 3.347 1.00 29.02 116 THR A O 1
ATOM 830 N N . SER A 1 117 ? -36.635 11.771 4.406 1.00 34.75 117 SER A N 1
ATOM 831 C CA . SER A 1 117 ? -37.362 11.255 3.255 1.00 34.75 117 SER A CA 1
ATOM 832 C C . SER A 1 117 ? -38.064 12.368 2.478 1.00 34.75 117 SER A C 1
ATOM 834 O O . SER A 1 117 ? -38.844 13.109 3.076 1.00 34.75 117 SER A O 1
ATOM 836 N N . ASN A 1 118 ? -37.911 12.389 1.148 1.00 29.50 118 ASN A N 1
ATOM 837 C CA . ASN A 1 118 ? -39.051 12.623 0.258 1.00 29.50 118 ASN A CA 1
ATOM 838 C C . ASN A 1 118 ? -38.820 12.081 -1.173 1.00 29.50 118 ASN A C 1
ATOM 840 O O . ASN A 1 118 ? -37.916 12.535 -1.864 1.00 29.50 118 ASN A O 1
ATOM 844 N N . GLY A 1 119 ? -39.694 11.166 -1.619 1.00 30.27 119 GLY A N 1
ATOM 845 C CA . GLY A 1 119 ? -40.264 11.200 -2.975 1.00 30.27 119 GLY A CA 1
ATOM 846 C C . GLY A 1 119 ? -39.644 10.387 -4.125 1.00 30.27 119 GLY A C 1
ATOM 847 O O . GLY A 1 119 ? -38.852 10.908 -4.894 1.00 30.27 119 GLY A O 1
ATOM 848 N N . SER A 1 120 ? -40.227 9.198 -4.347 1.00 27.33 120 SER A N 1
ATOM 849 C CA . SER A 1 120 ? -40.606 8.580 -5.644 1.00 27.33 120 SER A CA 1
ATOM 850 C C . SER A 1 120 ? -39.547 8.053 -6.635 1.00 27.33 120 SER A C 1
ATOM 852 O O . SER A 1 120 ? -38.783 8.823 -7.201 1.00 27.33 120 SER A O 1
ATOM 854 N N . GLY A 1 121 ? -39.653 6.757 -6.992 1.00 28.98 121 GLY A N 1
ATOM 855 C CA . GLY A 1 121 ? -39.267 6.277 -8.331 1.00 28.98 121 GLY A CA 1
ATOM 856 C C . GLY A 1 121 ? -38.662 4.869 -8.461 1.00 28.98 121 GLY A C 1
ATOM 857 O O . GLY A 1 121 ? -37.453 4.729 -8.501 1.00 28.98 121 GLY A O 1
ATOM 858 N N . GLN A 1 122 ? -39.528 3.872 -8.675 1.00 28.00 122 GLN A N 1
ATOM 859 C CA . GLN A 1 122 ? -39.391 2.829 -9.712 1.00 28.00 122 GLN A CA 1
ATOM 860 C C . GLN A 1 122 ? -38.429 1.622 -9.533 1.00 28.00 122 GLN A C 1
ATOM 862 O O . GLN A 1 122 ? -37.226 1.667 -9.755 1.00 28.00 122 GLN A O 1
ATOM 867 N N . THR A 1 123 ? -39.073 0.485 -9.249 1.00 28.98 123 THR A N 1
ATOM 868 C CA . THR A 1 123 ? -38.775 -0.915 -9.603 1.00 28.98 123 THR A CA 1
ATOM 869 C C . THR A 1 123 ? -37.877 -1.136 -10.827 1.00 28.98 123 THR A C 1
ATOM 871 O O . THR A 1 123 ? -38.193 -0.624 -11.895 1.00 28.98 123 THR A O 1
ATOM 874 N N . THR A 1 124 ? -36.889 -2.039 -10.726 1.00 27.84 124 THR A N 1
ATOM 875 C CA . THR A 1 124 ? -36.649 -3.131 -11.703 1.00 27.84 124 THR A CA 1
ATOM 876 C C . THR A 1 124 ? -35.797 -4.238 -11.070 1.00 27.84 124 THR A C 1
ATOM 878 O O . THR A 1 124 ? -34.639 -4.048 -10.711 1.00 27.84 124 THR A O 1
ATOM 881 N N . THR A 1 125 ? -36.416 -5.408 -10.942 1.00 26.19 125 THR A N 1
ATOM 882 C CA . THR A 1 125 ? -35.839 -6.707 -10.586 1.00 26.19 125 THR A CA 1
ATOM 883 C C . THR A 1 125 ? -35.010 -7.253 -11.748 1.00 26.19 125 THR A C 1
ATOM 885 O O . THR A 1 125 ? -35.557 -7.413 -12.835 1.00 26.19 125 THR A O 1
ATOM 888 N N . ILE A 1 126 ? -33.743 -7.619 -11.525 1.00 39.78 126 ILE A N 1
ATOM 889 C CA . ILE A 1 126 ? -33.029 -8.569 -12.395 1.00 39.78 126 ILE A CA 1
ATOM 890 C C . ILE A 1 126 ? -32.312 -9.596 -11.512 1.00 39.78 126 ILE A C 1
ATOM 892 O O . ILE A 1 126 ? -31.319 -9.310 -10.850 1.00 39.78 126 ILE A O 1
ATOM 896 N N . THR A 1 127 ? -32.881 -10.797 -11.494 1.00 25.91 127 THR A N 1
ATOM 897 C CA . THR A 1 127 ? -32.339 -12.038 -10.934 1.00 25.91 127 THR A CA 1
ATOM 898 C C . THR A 1 127 ? -31.457 -12.696 -11.988 1.00 25.91 127 THR A C 1
ATOM 900 O O . THR A 1 127 ? -31.890 -12.774 -13.129 1.00 25.91 127 THR A O 1
ATOM 903 N N . ASN A 1 128 ? -30.289 -13.232 -11.620 1.00 35.66 128 ASN A N 1
ATOM 904 C CA . ASN A 1 128 ? -29.649 -14.319 -12.367 1.00 35.66 128 ASN A CA 1
ATOM 905 C C . ASN A 1 128 ? -28.901 -15.247 -11.397 1.00 35.66 128 ASN A C 1
ATOM 907 O O . ASN A 1 128 ? -27.877 -14.884 -10.824 1.00 35.66 128 ASN A O 1
ATOM 911 N N . ASN A 1 129 ? -29.471 -16.440 -11.212 1.00 33.28 129 ASN A N 1
ATOM 912 C CA . ASN A 1 129 ? -28.871 -17.600 -10.557 1.00 33.28 129 ASN A CA 1
ATOM 913 C C . ASN A 1 129 ? -27.951 -18.328 -11.546 1.00 33.28 129 ASN A C 1
ATOM 915 O O . ASN A 1 129 ? -28.339 -18.555 -12.690 1.00 33.28 129 ASN A O 1
ATOM 919 N N . GLY A 1 130 ? -26.790 -18.779 -11.075 1.00 31.31 130 GLY A N 1
ATOM 920 C CA . GLY A 1 130 ? -25.905 -19.681 -11.810 1.00 31.31 130 GLY A CA 1
ATOM 921 C C . GLY A 1 130 ? -25.047 -20.495 -10.849 1.00 31.31 130 GLY A C 1
ATOM 922 O O . GLY A 1 130 ? -23.961 -20.073 -10.471 1.00 31.31 130 GLY A O 1
ATOM 923 N N . SER A 1 131 ? -25.574 -21.641 -10.422 1.00 30.12 131 SER A N 1
ATOM 924 C CA . SER A 1 131 ? -24.885 -22.658 -9.624 1.00 30.12 131 SER A CA 1
ATOM 925 C C . SER A 1 131 ? -24.099 -23.610 -10.531 1.00 30.12 131 SER A C 1
ATOM 927 O O . SER A 1 131 ? -24.616 -24.043 -11.557 1.00 30.12 131 SER A O 1
ATOM 929 N N . GLY A 1 132 ? -22.895 -24.004 -10.117 1.00 31.14 132 GLY A N 1
ATOM 930 C 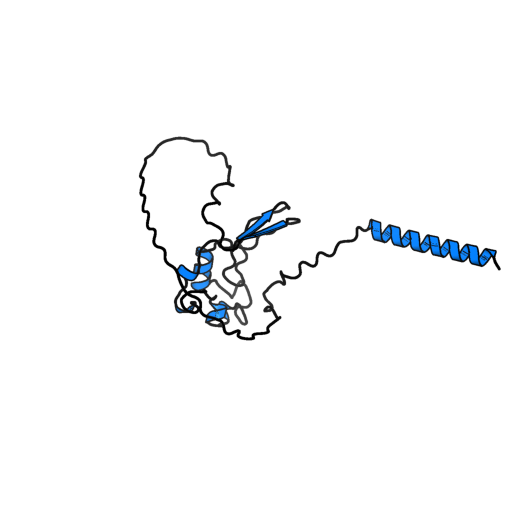CA . GLY A 1 132 ? -22.141 -25.101 -10.726 1.00 31.14 132 GLY A CA 1
ATOM 931 C C . GLY A 1 132 ? -21.042 -25.576 -9.780 1.00 31.14 132 GLY A C 1
ATOM 932 O O . GLY A 1 132 ? -20.130 -24.817 -9.473 1.00 31.14 132 GLY A O 1
ATOM 933 N N . GLY A 1 133 ? -21.176 -26.803 -9.274 1.00 26.97 133 GLY A N 1
ATOM 934 C CA . GLY A 1 133 ? -20.237 -27.453 -8.359 1.00 26.97 133 GLY A CA 1
ATOM 935 C C . GLY A 1 133 ? -19.585 -28.709 -8.950 1.00 26.97 133 GLY A C 1
ATOM 936 O O . GLY A 1 133 ? -20.018 -29.212 -9.984 1.00 26.97 133 GLY A O 1
ATOM 937 N N . GLY A 1 134 ? -18.576 -29.216 -8.229 1.00 28.72 134 GLY A N 1
ATOM 938 C CA . GLY A 1 134 ? -17.831 -30.471 -8.454 1.00 28.72 134 GLY A CA 1
ATOM 939 C C . GLY A 1 134 ? -16.314 -30.205 -8.420 1.00 28.72 134 GLY A C 1
ATOM 940 O O . GLY A 1 134 ? -15.875 -29.366 -9.190 1.00 28.72 134 GLY A O 1
ATOM 941 N N . SER A 1 135 ? -15.422 -30.714 -7.554 1.00 26.94 135 SER A N 1
ATOM 942 C CA . SER A 1 135 ? -15.247 -31.896 -6.671 1.00 26.94 135 SER A CA 1
ATOM 943 C C . SER A 1 135 ? -14.109 -32.813 -7.174 1.00 26.94 135 SER A C 1
ATOM 945 O O . SER A 1 135 ? -14.210 -33.347 -8.274 1.00 26.94 135 SER A O 1
ATOM 947 N N . GLY A 1 136 ? -13.089 -33.031 -6.319 1.00 26.30 136 GLY A N 1
ATOM 948 C CA . GLY A 1 136 ? -12.014 -34.050 -6.402 1.00 26.30 136 GLY A CA 1
ATOM 949 C C . GLY A 1 136 ? -10.776 -33.643 -7.227 1.00 26.30 136 GLY A C 1
ATOM 950 O O . GLY A 1 136 ? -10.936 -33.084 -8.296 1.00 26.30 136 GLY A O 1
ATOM 951 N N . THR A 1 137 ? -9.511 -33.868 -6.847 1.00 25.59 137 THR A N 1
ATOM 952 C CA . THR A 1 137 ? -8.895 -34.797 -5.880 1.00 25.59 137 THR A CA 1
ATOM 953 C C . THR A 1 137 ? -7.488 -34.328 -5.461 1.00 25.59 137 THR A C 1
ATOM 955 O O . THR A 1 137 ? -6.841 -33.538 -6.139 1.00 25.59 137 THR A O 1
ATOM 958 N N . THR A 1 138 ? -7.039 -34.883 -4.338 1.00 29.19 138 THR A N 1
ATOM 959 C CA . THR A 1 138 ? -5.750 -34.791 -3.634 1.00 29.19 138 THR A CA 1
ATOM 960 C C . THR A 1 138 ? -4.482 -34.944 -4.487 1.00 29.19 138 THR A C 1
ATOM 962 O O . THR A 1 138 ? -4.376 -35.886 -5.270 1.00 29.19 138 THR A O 1
ATOM 965 N N . GLY A 1 139 ? -3.480 -34.101 -4.220 1.00 28.08 139 GLY A N 1
ATOM 966 C CA . GLY A 1 139 ? -2.101 -34.247 -4.689 1.00 28.08 139 GLY A CA 1
ATOM 967 C C . GLY A 1 139 ? -1.146 -33.465 -3.783 1.00 28.08 139 GLY A C 1
ATOM 968 O O . GLY A 1 139 ? -1.359 -32.290 -3.515 1.00 28.08 139 GLY A O 1
ATOM 969 N N . GLU A 1 140 ? -0.162 -34.176 -3.254 1.00 24.94 140 GLU A N 1
ATOM 970 C CA . GLU A 1 140 ? 0.744 -33.831 -2.161 1.00 24.94 140 GLU A CA 1
ATOM 971 C C . GLU A 1 140 ? 1.825 -32.787 -2.525 1.00 24.94 140 GLU A C 1
ATOM 973 O O . GLU A 1 140 ? 2.143 -32.572 -3.692 1.00 24.94 140 GLU A O 1
ATOM 978 N N . LEU A 1 141 ? 2.373 -32.146 -1.484 1.00 31.14 141 LEU A N 1
ATOM 979 C CA . LEU A 1 141 ? 3.445 -31.135 -1.458 1.00 31.14 141 LEU A CA 1
ATOM 980 C C . LEU A 1 141 ? 4.713 -31.510 -2.260 1.00 31.14 141 LEU A C 1
ATOM 982 O O . LEU A 1 141 ? 5.031 -32.684 -2.441 1.00 31.14 141 LEU A O 1
ATOM 986 N N . PRO A 1 142 ? 5.567 -30.509 -2.545 1.00 32.03 142 PRO A N 1
ATOM 987 C CA . PRO A 1 142 ? 6.806 -30.487 -1.769 1.00 32.03 142 PRO A CA 1
ATOM 988 C C . PRO A 1 142 ? 7.067 -29.138 -1.091 1.00 32.03 142 PRO A C 1
ATOM 990 O O . PRO A 1 142 ? 6.854 -28.061 -1.645 1.00 32.03 142 PRO A O 1
ATOM 993 N N . ALA A 1 143 ? 7.568 -29.232 0.139 1.00 29.84 143 ALA A N 1
ATOM 994 C CA . ALA A 1 143 ? 8.101 -28.127 0.912 1.00 29.84 143 ALA A CA 1
ATOM 995 C C . ALA A 1 143 ? 9.355 -27.550 0.235 1.00 29.84 143 ALA A C 1
ATOM 997 O O . ALA A 1 143 ? 10.321 -28.273 -0.005 1.00 29.84 143 ALA A O 1
ATOM 998 N N . VAL A 1 144 ? 9.368 -26.237 -0.006 1.00 34.97 144 VAL A N 1
ATOM 999 C CA . VAL A 1 144 ? 10.607 -25.486 -0.232 1.00 34.97 144 VAL A CA 1
ATOM 1000 C C . VAL A 1 144 ? 10.945 -24.727 1.043 1.00 34.97 144 VAL A C 1
ATOM 1002 O O . VAL A 1 144 ? 10.213 -23.857 1.507 1.00 34.97 144 VAL A O 1
ATOM 1005 N N . VAL A 1 145 ? 12.082 -25.121 1.604 1.00 35.09 145 VAL A N 1
ATOM 1006 C CA . VAL A 1 145 ? 12.786 -24.487 2.712 1.00 35.09 145 VAL A CA 1
ATOM 1007 C C . VAL A 1 145 ? 13.240 -23.094 2.270 1.00 35.09 145 VAL A C 1
ATOM 1009 O O . VAL A 1 145 ? 14.098 -22.964 1.403 1.00 35.09 145 VAL A O 1
ATOM 1012 N N . GLY A 1 146 ? 12.675 -22.058 2.885 1.00 31.88 146 GLY A N 1
ATOM 1013 C CA . GLY A 1 146 ? 13.088 -20.665 2.727 1.00 31.88 146 GLY A CA 1
ATOM 1014 C C . GLY A 1 146 ? 13.045 -19.962 4.077 1.00 31.88 146 GLY A C 1
ATOM 1015 O O . GLY A 1 146 ? 12.040 -19.371 4.451 1.00 31.88 146 GLY A O 1
ATOM 1016 N N . ASN A 1 147 ? 14.131 -20.083 4.839 1.00 40.12 147 ASN A N 1
ATOM 1017 C CA . ASN A 1 147 ? 14.357 -19.330 6.069 1.00 40.12 147 ASN A CA 1
ATOM 1018 C C . ASN A 1 147 ? 14.709 -17.878 5.707 1.00 40.12 147 ASN A C 1
ATOM 1020 O O . ASN A 1 147 ? 15.719 -17.649 5.044 1.00 40.12 147 ASN A O 1
ATOM 1024 N N . SER A 1 148 ? 13.908 -16.902 6.136 1.00 40.41 148 SER A N 1
ATOM 1025 C CA . SER A 1 148 ? 14.264 -15.474 6.117 1.00 40.41 148 SER A CA 1
ATOM 1026 C C . SER A 1 148 ? 13.465 -14.720 7.181 1.00 40.41 148 SER A C 1
ATOM 1028 O O . SER A 1 148 ? 12.497 -14.023 6.896 1.00 40.41 148 SER A O 1
ATOM 1030 N N . ASN A 1 149 ? 13.892 -14.865 8.436 1.00 40.62 149 ASN A N 1
ATOM 1031 C CA . ASN A 1 149 ? 13.456 -14.036 9.562 1.00 40.62 149 ASN A CA 1
ATOM 1032 C C . ASN A 1 149 ? 14.097 -12.634 9.514 1.00 40.62 149 ASN A C 1
ATOM 1034 O O . ASN A 1 149 ? 14.842 -12.249 10.415 1.00 40.62 149 ASN A O 1
ATOM 1038 N N . SER A 1 150 ? 13.850 -11.854 8.462 1.00 39.09 150 SER A N 1
ATOM 1039 C CA . SER A 1 150 ? 14.202 -10.426 8.448 1.00 39.09 150 SER A CA 1
ATOM 1040 C C . SER A 1 150 ? 13.214 -9.641 7.582 1.00 39.09 150 SER A C 1
ATOM 1042 O O . SER A 1 150 ? 13.271 -9.762 6.358 1.00 39.09 150 SER A O 1
ATOM 1044 N N . PRO A 1 151 ? 12.296 -8.854 8.174 1.00 40.78 151 PRO A N 1
ATOM 1045 C CA . PRO A 1 151 ? 11.471 -7.936 7.400 1.00 40.78 151 PRO A CA 1
ATOM 1046 C C . PRO A 1 151 ? 12.347 -6.816 6.804 1.00 40.78 151 PRO A C 1
ATOM 1048 O O . PRO A 1 151 ? 13.320 -6.392 7.436 1.00 40.78 151 PRO A O 1
ATOM 1051 N N . PRO A 1 152 ? 12.039 -6.330 5.588 1.00 48.41 152 PRO A N 1
ATOM 1052 C CA . PRO A 1 152 ? 12.763 -5.222 4.976 1.00 48.41 152 PRO A CA 1
ATOM 1053 C C . PRO A 1 152 ? 12.586 -3.925 5.797 1.00 48.41 152 PRO A C 1
ATOM 1055 O O . PRO A 1 152 ? 11.573 -3.763 6.475 1.00 48.41 152 PRO A O 1
ATOM 1058 N N . PRO A 1 153 ? 13.534 -2.969 5.728 1.00 45.78 153 PRO A N 1
ATOM 1059 C CA . PRO A 1 153 ? 13.643 -1.830 6.657 1.00 45.78 153 PRO A CA 1
ATOM 1060 C C . PRO A 1 153 ? 12.481 -0.819 6.628 1.00 45.78 153 PRO A C 1
ATOM 1062 O O . PRO A 1 153 ? 12.458 0.102 7.439 1.00 45.78 153 PRO A O 1
ATOM 1065 N N . TRP A 1 154 ? 11.527 -0.972 5.707 1.00 51.44 154 TRP A N 1
ATOM 1066 C CA . TRP A 1 154 ? 10.320 -0.146 5.590 1.00 51.44 154 TRP A CA 1
ATOM 1067 C C . TRP A 1 154 ? 9.065 -0.819 6.168 1.00 51.44 154 TRP A C 1
ATOM 1069 O O . TRP A 1 154 ? 8.009 -0.192 6.212 1.00 51.44 154 TRP A O 1
ATOM 1079 N N . PHE A 1 155 ? 9.168 -2.065 6.644 1.00 47.44 155 PHE A N 1
ATOM 1080 C CA . PHE A 1 155 ? 8.114 -2.687 7.437 1.00 47.44 155 PHE A CA 1
ATOM 1081 C C . PHE A 1 155 ? 8.258 -2.260 8.905 1.00 47.44 155 PHE A C 1
ATOM 1083 O O . PHE A 1 155 ? 9.229 -2.648 9.560 1.00 47.44 155 PHE A O 1
ATOM 1090 N N . PRO A 1 156 ? 7.306 -1.501 9.474 1.00 41.41 156 PRO A N 1
ATOM 1091 C CA . PRO A 1 156 ? 7.198 -1.415 10.923 1.00 41.41 156 PRO A CA 1
ATOM 1092 C C . PRO A 1 156 ? 6.983 -2.827 11.490 1.00 41.41 156 PRO A C 1
ATOM 1094 O O . PRO A 1 156 ? 6.143 -3.584 11.000 1.00 41.41 156 PRO A O 1
ATOM 1097 N N . ASN A 1 157 ? 7.761 -3.192 12.512 1.00 38.56 157 ASN A N 1
ATOM 1098 C CA . ASN A 1 157 ? 7.627 -4.450 13.250 1.00 38.56 157 ASN A CA 1
ATOM 1099 C C . ASN A 1 157 ? 6.255 -4.514 13.948 1.00 38.56 157 ASN A C 1
ATOM 1101 O O . ASN A 1 157 ? 6.138 -4.204 15.128 1.00 38.56 157 ASN A O 1
ATOM 1105 N N . PHE A 1 158 ? 5.204 -4.914 13.230 1.00 49.53 158 PHE A N 1
ATOM 1106 C CA . PHE A 1 158 ? 3.854 -5.054 13.791 1.00 49.53 158 PHE A CA 1
ATOM 1107 C C . PHE A 1 158 ? 3.634 -6.369 14.557 1.00 49.53 158 PHE A C 1
ATOM 1109 O O . PHE A 1 158 ? 2.603 -6.523 15.204 1.00 49.53 158 PHE A O 1
ATOM 1116 N N . PHE A 1 159 ? 4.586 -7.310 14.528 1.00 37.81 159 PHE A N 1
ATOM 1117 C CA . PHE A 1 159 ? 4.457 -8.592 15.236 1.00 37.81 159 PHE A CA 1
ATOM 1118 C C . PHE A 1 159 ? 5.009 -8.608 16.665 1.00 37.81 159 PHE A C 1
ATOM 1120 O O . PHE A 1 159 ? 4.795 -9.584 17.380 1.00 37.81 159 PHE A O 1
ATOM 1127 N N . THR A 1 160 ? 5.638 -7.530 17.130 1.00 45.78 160 THR A N 1
ATOM 1128 C CA . THR A 1 160 ? 6.035 -7.387 18.536 1.00 45.78 160 THR A CA 1
ATOM 1129 C C . THR A 1 160 ? 5.166 -6.334 19.203 1.00 45.78 160 THR A C 1
ATOM 1131 O O . THR A 1 160 ? 5.604 -5.246 19.565 1.00 45.78 160 THR A O 1
ATOM 1134 N N . GLY A 1 161 ? 3.895 -6.687 19.394 1.00 40.09 161 GLY A N 1
ATOM 1135 C CA . GLY A 1 161 ? 3.088 -6.118 20.465 1.00 40.09 161 GLY A CA 1
ATOM 1136 C C . GLY A 1 161 ? 3.626 -6.610 21.805 1.00 40.09 161 GLY A C 1
ATOM 1137 O O . GLY A 1 161 ? 2.979 -7.414 22.471 1.00 40.09 161 GLY A O 1
ATOM 1138 N N . ASP A 1 162 ? 4.825 -6.167 22.186 1.00 35.78 162 ASP A N 1
ATOM 1139 C CA . ASP A 1 162 ? 5.298 -6.344 23.550 1.00 35.78 162 ASP A CA 1
ATOM 1140 C C . ASP A 1 162 ? 4.495 -5.357 24.398 1.00 35.78 162 ASP A C 1
ATOM 1142 O O . ASP A 1 162 ? 4.812 -4.170 24.520 1.00 35.78 162 ASP A O 1
ATOM 1146 N N . SER A 1 163 ? 3.357 -5.839 24.900 1.00 35.62 163 SER A N 1
ATOM 1147 C CA . SER A 1 163 ? 2.636 -5.180 25.975 1.00 35.62 163 SER A CA 1
ATOM 1148 C C . SER A 1 163 ? 3.577 -5.171 27.167 1.00 35.62 163 SER A C 1
ATOM 1150 O O . SER A 1 163 ? 3.549 -6.076 28.003 1.00 35.62 163 SER A O 1
ATOM 1152 N N . THR A 1 164 ? 4.419 -4.144 27.262 1.00 43.78 164 THR A N 1
ATOM 1153 C CA . THR A 1 164 ? 5.023 -3.786 28.533 1.00 43.78 164 THR A CA 1
ATOM 1154 C C . THR A 1 164 ? 3.844 -3.542 29.453 1.00 43.78 164 THR A C 1
ATOM 1156 O O . THR A 1 164 ? 3.149 -2.531 29.356 1.00 43.78 164 THR A O 1
ATOM 1159 N N . LYS A 1 165 ? 3.559 -4.521 30.317 1.00 43.12 165 LYS A N 1
ATOM 1160 C CA . LYS A 1 165 ? 2.721 -4.289 31.479 1.00 43.12 165 LYS A CA 1
ATOM 1161 C C . LYS A 1 165 ? 3.428 -3.177 32.229 1.00 43.12 165 LYS A C 1
ATOM 1163 O O . LYS A 1 165 ? 4.426 -3.416 32.903 1.00 43.12 165 LYS A O 1
ATOM 1168 N N . THR A 1 166 ? 2.955 -1.953 32.041 1.00 46.78 166 THR A N 1
ATOM 1169 C CA . THR A 1 166 ? 3.300 -0.823 32.878 1.00 46.78 166 THR A CA 1
ATOM 1170 C C . THR A 1 166 ? 2.831 -1.217 34.268 1.00 46.78 166 THR A C 1
ATOM 1172 O O . THR A 1 166 ? 1.657 -1.120 34.620 1.00 46.78 166 THR A O 1
ATOM 1175 N N . LEU A 1 167 ? 3.749 -1.797 35.043 1.00 51.28 167 LEU A N 1
ATOM 1176 C CA . LEU A 1 167 ? 3.543 -2.005 36.461 1.00 51.28 167 LEU A CA 1
ATOM 1177 C C . LEU A 1 167 ? 3.277 -0.617 37.024 1.00 51.28 167 LEU A C 1
ATOM 1179 O O . LEU A 1 167 ? 4.127 0.270 36.957 1.00 51.28 167 LEU A O 1
ATOM 1183 N N . SER A 1 168 ? 2.038 -0.428 37.472 1.00 50.53 168 SER A N 1
ATOM 1184 C CA . SER A 1 168 ? 1.555 0.823 38.030 1.00 50.53 168 SER A CA 1
ATOM 1185 C C . SER A 1 168 ? 2.580 1.371 39.019 1.00 50.53 168 SER A C 1
ATOM 1187 O O . SER A 1 168 ? 3.107 0.625 39.847 1.00 50.53 168 SER A O 1
ATOM 1189 N N . SER A 1 169 ? 2.872 2.669 38.939 1.00 56.03 169 SER A N 1
ATOM 1190 C CA . SER A 1 169 ? 3.903 3.336 39.747 1.00 56.03 169 SER A CA 1
ATOM 1191 C C . SER A 1 169 ? 3.715 3.123 41.262 1.00 56.03 169 SER A C 1
ATOM 1193 O O . SER A 1 169 ? 4.667 3.227 42.034 1.00 56.03 169 SER A O 1
ATOM 1195 N N . SER A 1 170 ? 2.502 2.764 41.691 1.00 56.22 170 SER A N 1
ATOM 1196 C CA . SER A 1 170 ? 2.160 2.377 43.062 1.00 56.22 170 SER A CA 1
ATOM 1197 C C . SER A 1 170 ? 2.714 1.007 43.494 1.00 56.22 170 SER A C 1
ATOM 1199 O O . SER A 1 170 ? 3.024 0.826 44.673 1.00 56.22 170 SER A O 1
ATOM 1201 N N . ALA A 1 171 ? 2.907 0.056 42.576 1.00 57.97 171 ALA A N 1
ATOM 1202 C CA . ALA A 1 171 ? 3.500 -1.253 42.871 1.00 57.97 171 ALA A CA 1
ATOM 1203 C C . ALA A 1 171 ? 5.014 -1.151 43.132 1.00 57.97 171 ALA A C 1
ATOM 1205 O O . ALA A 1 171 ? 5.525 -1.751 44.072 1.00 57.97 171 ALA A O 1
ATOM 1206 N N . LEU A 1 172 ? 5.728 -0.321 42.363 1.00 58.25 172 LEU A N 1
ATOM 1207 C CA . LEU A 1 172 ? 7.158 -0.073 42.587 1.00 58.25 172 LEU A CA 1
ATOM 1208 C C . LEU A 1 172 ? 7.405 0.698 43.887 1.00 58.25 172 LEU A C 1
ATOM 1210 O O . LEU A 1 172 ? 8.331 0.377 44.630 1.00 58.25 172 LEU A O 1
ATOM 1214 N N . TYR A 1 173 ? 6.548 1.679 44.188 1.00 65.44 173 TYR A N 1
ATOM 1215 C CA . TYR A 1 173 ? 6.648 2.445 45.427 1.00 65.44 173 TYR A CA 1
ATOM 1216 C C . TYR A 1 173 ? 6.453 1.543 46.651 1.00 65.44 173 TYR A C 1
ATOM 1218 O O . TYR A 1 173 ? 7.298 1.551 47.539 1.00 65.44 173 TYR A O 1
ATOM 1226 N N . THR A 1 174 ? 5.414 0.699 46.669 1.00 66.12 174 THR A N 1
ATOM 1227 C CA . THR A 1 174 ? 5.126 -0.211 47.798 1.00 66.12 174 THR A CA 1
ATOM 1228 C C . THR A 1 174 ? 6.235 -1.238 48.049 1.00 66.12 174 THR A C 1
ATOM 1230 O O . THR A 1 174 ? 6.604 -1.452 49.206 1.00 66.12 174 THR A O 1
ATOM 1233 N N . SER A 1 175 ? 6.839 -1.813 47.003 1.00 67.06 175 SER A N 1
ATOM 1234 C CA . SER A 1 175 ? 7.993 -2.715 47.151 1.00 67.06 175 SER A CA 1
ATOM 1235 C C . SER A 1 175 ? 9.238 -2.015 47.708 1.00 67.06 175 SER A C 1
ATOM 1237 O O . SER A 1 175 ? 9.973 -2.612 48.502 1.00 67.06 175 SER A O 1
ATOM 1239 N N . LEU A 1 176 ? 9.466 -0.747 47.344 1.00 71.06 176 LEU A N 1
ATOM 1240 C CA . LEU A 1 176 ? 10.597 0.034 47.848 1.00 71.06 176 LEU A CA 1
ATOM 1241 C C . LEU A 1 176 ? 10.451 0.339 49.351 1.00 71.06 176 LEU A C 1
ATOM 1243 O O . LEU A 1 176 ? 11.410 0.157 50.102 1.00 71.06 176 LEU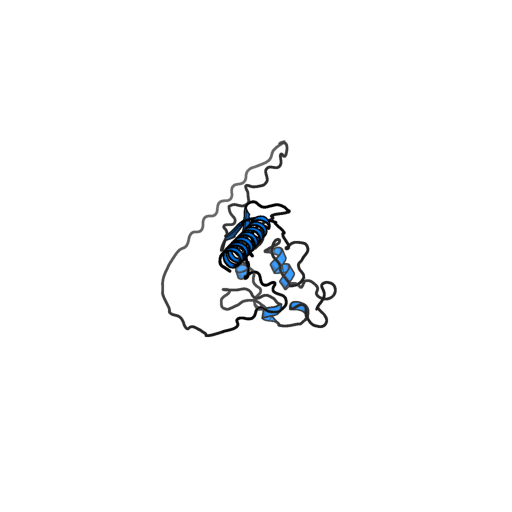 A O 1
ATOM 1247 N N . VAL A 1 177 ? 9.253 0.740 49.808 1.00 77.69 177 VAL A N 1
ATOM 1248 C CA . VAL A 1 177 ? 9.005 1.018 51.242 1.00 77.69 177 VAL A CA 1
ATOM 1249 C C . VAL A 1 177 ? 9.027 -0.253 52.092 1.00 77.69 177 VAL A C 1
ATOM 1251 O O . VAL A 1 177 ? 9.504 -0.224 53.223 1.00 77.69 177 VAL A O 1
ATOM 1254 N N . ALA A 1 178 ? 8.548 -1.380 51.558 1.00 75.19 178 ALA A N 1
ATOM 1255 C CA . ALA A 1 178 ? 8.610 -2.657 52.269 1.00 75.19 178 ALA A CA 1
ATOM 1256 C C . ALA A 1 178 ? 10.066 -3.116 52.468 1.00 75.19 178 ALA A C 1
ATOM 1258 O O . ALA A 1 178 ? 10.451 -3.538 53.560 1.00 75.19 178 ALA A O 1
ATOM 1259 N N . SER A 1 179 ? 10.900 -2.966 51.436 1.00 78.19 179 SER A N 1
ATOM 1260 C CA . SER A 1 179 ? 12.310 -3.364 51.489 1.00 78.19 179 SER A CA 1
ATOM 1261 C C . SER A 1 179 ? 13.109 -2.507 52.473 1.00 78.19 179 SER A C 1
ATOM 1263 O O . SER A 1 179 ? 13.885 -3.044 53.263 1.00 78.19 179 SER A O 1
ATOM 1265 N N . SER A 1 180 ? 12.881 -1.189 52.503 1.00 82.19 180 SER A N 1
ATOM 1266 C CA . SER A 1 180 ? 13.560 -0.314 53.465 1.00 82.19 180 SER A CA 1
ATOM 1267 C C . SER A 1 180 ? 13.129 -0.601 54.908 1.00 82.19 180 SER A C 1
ATOM 1269 O O . SER A 1 180 ? 13.989 -0.712 55.781 1.00 82.19 180 SER A O 1
ATOM 1271 N N . ALA A 1 181 ? 11.834 -0.816 55.165 1.00 84.12 181 ALA A N 1
ATOM 1272 C CA . ALA A 1 181 ? 11.328 -1.127 56.504 1.00 84.12 181 ALA A CA 1
ATOM 1273 C C . ALA A 1 181 ? 11.909 -2.433 57.076 1.00 84.12 181 ALA A C 1
ATOM 1275 O O . ALA A 1 181 ? 12.265 -2.487 58.255 1.00 84.12 181 ALA A O 1
ATOM 1276 N N . THR A 1 182 ? 12.058 -3.470 56.246 1.00 85.50 182 THR A N 1
ATOM 1277 C CA . THR A 1 182 ? 12.671 -4.735 56.688 1.00 85.50 182 THR A CA 1
ATOM 1278 C C . THR A 1 182 ? 14.147 -4.562 57.036 1.00 85.50 182 THR A C 1
ATOM 1280 O O . THR A 1 182 ? 14.574 -5.028 58.090 1.00 85.50 182 THR A O 1
ATOM 1283 N N . LEU A 1 183 ? 14.916 -3.827 56.225 1.00 85.69 183 LEU A N 1
ATOM 1284 C CA . LEU A 1 183 ? 16.333 -3.577 56.491 1.00 85.69 183 LEU A CA 1
ATOM 1285 C C . LEU A 1 183 ? 16.540 -2.787 57.793 1.00 85.69 183 LEU A C 1
ATOM 1287 O O . LEU A 1 183 ? 17.418 -3.130 58.583 1.00 85.69 183 LEU A O 1
ATOM 1291 N N . PHE A 1 184 ? 15.699 -1.780 58.054 1.00 85.19 184 PHE A N 1
ATOM 1292 C CA . PHE A 1 184 ? 15.731 -1.024 59.310 1.00 85.19 184 PHE A CA 1
ATOM 1293 C C . PHE A 1 184 ? 15.414 -1.896 60.533 1.00 85.19 184 PHE A C 1
ATOM 1295 O O . PHE A 1 184 ? 16.075 -1.747 61.561 1.00 85.19 184 PHE A O 1
ATOM 1302 N N . LEU A 1 185 ? 14.453 -2.821 60.428 1.00 83.38 185 LEU A N 1
ATOM 1303 C CA . LEU A 1 185 ? 14.132 -3.771 61.501 1.00 83.38 185 LEU A CA 1
ATOM 1304 C C . LEU A 1 185 ? 15.262 -4.777 61.752 1.00 83.38 185 LEU A C 1
ATOM 1306 O O . LEU A 1 185 ? 15.583 -5.069 62.901 1.00 83.38 185 LEU A O 1
ATOM 1310 N N . PHE A 1 186 ? 15.905 -5.288 60.701 1.00 86.62 186 PHE A N 1
ATOM 1311 C CA . PHE A 1 186 ? 17.053 -6.183 60.867 1.00 86.62 186 PHE A CA 1
ATOM 1312 C C . PHE A 1 186 ? 18.249 -5.473 61.507 1.00 86.62 186 PHE A C 1
ATOM 1314 O O . PHE A 1 186 ? 18.914 -6.044 62.374 1.00 86.62 186 PHE A O 1
ATOM 1321 N N . LEU A 1 187 ? 18.508 -4.220 61.125 1.00 83.38 187 LEU A N 1
ATOM 1322 C CA . LEU A 1 187 ? 19.614 -3.443 61.678 1.00 83.38 187 LEU A CA 1
ATOM 1323 C C . LEU A 1 187 ? 19.379 -3.102 63.157 1.00 83.38 187 LEU A C 1
ATOM 1325 O O . LEU A 1 187 ? 20.297 -3.228 63.965 1.00 83.38 187 LEU A O 1
ATOM 1329 N N . SER A 1 188 ? 18.147 -2.742 63.531 1.00 86.25 188 SER A N 1
ATOM 1330 C CA . SER A 1 188 ? 17.797 -2.450 64.925 1.00 86.25 188 SER A CA 1
ATOM 1331 C C . SER A 1 188 ? 17.844 -3.691 65.817 1.00 86.25 188 SER A C 1
ATOM 1333 O O . SER A 1 188 ? 18.365 -3.607 66.928 1.00 86.25 188 SER A O 1
ATOM 1335 N N . LEU A 1 189 ? 17.402 -4.857 65.328 1.00 82.94 189 LEU A N 1
ATOM 1336 C CA . LEU A 1 189 ? 17.576 -6.120 66.053 1.00 82.94 189 LEU A CA 1
ATOM 1337 C C . LEU A 1 189 ? 19.058 -6.470 66.222 1.00 82.94 189 LEU A C 1
ATOM 1339 O O . LEU A 1 189 ? 19.450 -6.915 67.294 1.00 82.94 189 LEU A O 1
ATOM 1343 N N . SER A 1 190 ? 19.891 -6.247 65.205 1.00 82.25 190 SER A N 1
ATOM 1344 C CA . SER A 1 190 ? 21.328 -6.554 65.277 1.00 82.25 190 SER A CA 1
ATOM 1345 C C . SER A 1 190 ? 22.058 -5.685 66.311 1.00 82.25 190 SER A C 1
ATOM 1347 O O . SER A 1 190 ? 22.919 -6.179 67.034 1.00 82.25 190 SER A O 1
ATOM 1349 N N . LEU A 1 191 ? 21.669 -4.410 66.424 1.00 80.00 191 LEU A N 1
ATOM 1350 C CA . LEU A 1 191 ? 22.190 -3.468 67.421 1.00 80.00 191 LEU A CA 1
ATOM 1351 C C . LEU A 1 191 ? 21.709 -3.763 68.849 1.00 80.00 191 LEU A C 1
ATOM 1353 O O . LEU A 1 191 ? 22.383 -3.380 69.794 1.00 80.00 191 LEU A O 1
ATOM 1357 N N . LEU A 1 192 ? 20.561 -4.428 69.015 1.00 83.00 192 LEU A N 1
ATOM 1358 C CA . LEU A 1 192 ? 20.017 -4.780 70.331 1.00 83.00 192 LEU A CA 1
ATOM 1359 C C . LEU A 1 192 ? 20.641 -6.059 70.919 1.00 83.00 192 LEU A C 1
ATOM 1361 O O . LEU A 1 192 ? 20.528 -6.300 72.117 1.00 83.00 192 LEU A O 1
ATOM 1365 N N . HIS A 1 193 ? 21.275 -6.880 70.075 1.00 72.56 193 HIS A N 1
ATOM 1366 C CA . HIS A 1 193 ? 21.952 -8.122 70.470 1.00 72.56 193 HIS A CA 1
ATOM 1367 C C . HIS A 1 193 ? 23.488 -7.989 70.537 1.00 72.56 193 HIS A C 1
ATOM 1369 O O . HIS A 1 193 ? 24.168 -9.005 70.683 1.00 72.56 193 HIS A O 1
ATOM 1375 N N . SER A 1 194 ? 24.033 -6.771 70.417 1.00 64.62 194 SER A N 1
ATOM 1376 C CA . SER A 1 194 ? 25.446 -6.440 70.690 1.00 64.62 194 SER A CA 1
ATOM 1377 C C . SER A 1 194 ? 25.564 -5.656 71.990 1.00 64.62 194 SER A C 1
ATOM 1379 O O . SER A 1 194 ? 26.578 -5.855 72.692 1.00 64.62 194 SER A O 1
#